Protein AF-A0AB37VQI9-F1 (afdb_monomer_lite)

Organism: Enterococcus faecium (NCBI:txid1352)

Structure (mmCIF, N/CA/C/O backbone):
data_AF-A0AB37VQI9-F1
#
_entry.id   AF-A0AB37VQI9-F1
#
loop_
_atom_site.group_PDB
_atom_site.id
_atom_site.type_symbol
_atom_site.label_atom_id
_atom_site.label_alt_id
_atom_site.label_comp_id
_atom_site.label_asym_id
_atom_site.label_entity_id
_atom_site.label_seq_id
_atom_site.pdbx_PDB_ins_code
_atom_site.Cartn_x
_atom_site.Cartn_y
_atom_site.Cartn_z
_atom_site.occupancy
_atom_site.B_iso_or_equiv
_atom_site.auth_seq_id
_atom_site.auth_comp_id
_atom_site.auth_asym_id
_atom_site.auth_atom_id
_atom_site.pdbx_PDB_model_num
ATOM 1 N N . MET A 1 1 ? 12.834 -24.629 -2.864 1.00 52.16 1 MET A N 1
ATOM 2 C CA . MET A 1 1 ? 13.525 -23.779 -1.873 1.00 52.16 1 MET A CA 1
ATOM 3 C C . MET A 1 1 ? 13.009 -24.107 -0.479 1.00 52.16 1 MET A C 1
ATOM 5 O O . MET A 1 1 ? 13.804 -24.538 0.336 1.00 52.16 1 MET A O 1
ATOM 9 N N . GLU A 1 2 ? 11.691 -24.067 -0.278 1.00 49.59 2 GLU A N 1
ATOM 10 C CA . GLU A 1 2 ? 10.965 -24.461 0.944 1.00 49.59 2 GLU A CA 1
ATOM 11 C C . GLU A 1 2 ? 11.451 -25.780 1.576 1.00 49.59 2 GLU A C 1
ATOM 13 O O . GLU A 1 2 ? 11.965 -25.765 2.685 1.00 49.59 2 GLU A O 1
ATOM 18 N N . LYS A 1 3 ? 11.467 -26.883 0.815 1.00 55.56 3 LYS A N 1
ATOM 19 C CA . LYS A 1 3 ? 11.947 -28.193 1.296 1.00 55.56 3 LYS A CA 1
ATOM 20 C C . LYS A 1 3 ? 13.406 -28.203 1.781 1.00 55.56 3 LYS A C 1
ATOM 22 O O . LYS A 1 3 ? 13.744 -28.916 2.713 1.00 55.56 3 LYS A O 1
ATOM 27 N N . ASN A 1 4 ? 14.271 -27.397 1.162 1.00 58.78 4 ASN A N 1
ATOM 28 C CA . ASN A 1 4 ? 15.685 -27.324 1.542 1.00 58.78 4 ASN A CA 1
ATOM 29 C C . ASN A 1 4 ? 15.888 -26.480 2.807 1.00 58.78 4 ASN A C 1
ATOM 31 O O . ASN A 1 4 ? 16.831 -26.726 3.552 1.00 58.78 4 ASN A O 1
ATOM 35 N N . VAL A 1 5 ? 15.026 -25.482 3.029 1.00 57.09 5 VAL A N 1
ATOM 36 C CA . VAL A 1 5 ? 15.001 -24.694 4.267 1.00 57.09 5 VAL A CA 1
ATOM 37 C C . VAL A 1 5 ? 14.466 -25.566 5.399 1.00 57.09 5 VAL A C 1
ATOM 39 O O . VAL A 1 5 ? 15.106 -25.653 6.436 1.00 57.09 5 VAL A O 1
ATOM 42 N N . GLU A 1 6 ? 13.378 -26.295 5.159 1.00 61.56 6 GLU A N 1
ATOM 43 C CA . GLU A 1 6 ? 12.764 -27.223 6.113 1.00 61.56 6 GLU A CA 1
ATOM 44 C C . GLU A 1 6 ? 13.742 -28.333 6.546 1.00 61.56 6 GLU A C 1
ATOM 46 O O . GLU A 1 6 ? 13.966 -28.540 7.739 1.00 61.56 6 GLU A O 1
ATOM 51 N N . ASP A 1 7 ? 14.420 -28.975 5.585 1.00 64.81 7 ASP A N 1
ATOM 52 C CA . ASP A 1 7 ? 15.441 -29.997 5.852 1.00 64.81 7 ASP A CA 1
ATOM 53 C C . ASP A 1 7 ? 16.655 -29.426 6.614 1.00 64.81 7 ASP A C 1
ATOM 55 O O . ASP A 1 7 ? 17.242 -30.113 7.453 1.00 64.81 7 ASP A O 1
ATOM 59 N N . ALA A 1 8 ? 17.028 -28.164 6.364 1.00 60.28 8 ALA A N 1
ATOM 60 C CA . ALA A 1 8 ? 18.112 -27.494 7.080 1.00 60.28 8 ALA A CA 1
ATOM 61 C C . ALA A 1 8 ? 17.710 -27.123 8.516 1.00 60.28 8 ALA A C 1
ATOM 63 O O . ALA A 1 8 ? 18.472 -27.386 9.444 1.00 60.28 8 ALA A O 1
ATOM 64 N N . THR A 1 9 ? 16.511 -26.578 8.735 1.00 55.88 9 THR A N 1
ATOM 65 C CA . THR A 1 9 ? 15.994 -26.253 10.076 1.00 55.88 9 THR A CA 1
ATOM 66 C C . THR A 1 9 ? 15.852 -27.514 10.929 1.00 55.88 9 THR A C 1
ATOM 68 O O . THR A 1 9 ? 16.189 -27.505 12.114 1.00 55.88 9 THR A O 1
ATOM 71 N N . LYS A 1 10 ? 15.463 -28.635 10.315 1.00 63.22 10 LYS A N 1
ATOM 72 C CA . LYS A 1 10 ? 15.374 -29.958 10.947 1.00 63.22 10 LYS A CA 1
ATOM 73 C C . LYS A 1 10 ? 16.725 -30.560 11.334 1.00 63.22 10 LYS A C 1
ATOM 75 O O . LYS A 1 10 ? 16.808 -31.329 12.286 1.00 63.22 10 LYS A O 1
ATOM 80 N N . LEU A 1 11 ? 17.794 -30.207 10.618 1.00 62.84 11 LEU A N 1
ATOM 81 C CA . LEU A 1 11 ? 19.157 -30.648 10.929 1.00 62.84 11 LEU A CA 1
ATOM 82 C C . LEU A 1 11 ? 19.697 -30.008 12.221 1.00 62.84 11 LEU A C 1
ATOM 84 O O . LEU A 1 11 ? 20.550 -30.597 12.885 1.00 62.84 11 LEU A O 1
ATOM 88 N N . TYR A 1 12 ? 19.214 -28.806 12.558 1.00 56.72 12 TYR A N 1
ATOM 89 C CA . TYR A 1 12 ? 19.708 -27.993 13.674 1.00 56.72 12 TYR A CA 1
ATOM 90 C C . TYR A 1 12 ? 18.741 -27.878 14.862 1.00 56.72 12 TYR A C 1
ATOM 92 O O . TYR A 1 12 ? 19.158 -27.393 15.912 1.00 56.72 12 TYR A O 1
ATOM 100 N N . SER A 1 13 ? 17.487 -28.324 14.736 1.00 51.34 13 SER A N 1
ATOM 101 C CA . SER A 1 13 ? 16.508 -28.317 15.830 1.00 51.34 13 SER A CA 1
ATOM 102 C C . SER A 1 13 ? 16.395 -29.700 16.477 1.00 51.34 13 SER A C 1
ATOM 104 O O . SER A 1 13 ? 16.185 -30.714 15.811 1.00 51.34 13 SER A O 1
ATOM 106 N N . GLU A 1 14 ? 16.521 -29.768 17.807 1.00 52.53 14 GLU A N 1
ATOM 107 C CA . GLU A 1 14 ? 16.012 -30.926 18.544 1.00 52.53 14 GLU A CA 1
ATOM 108 C C . GLU A 1 14 ? 14.509 -31.020 18.239 1.00 52.53 14 GLU A C 1
ATOM 110 O O . GLU A 1 14 ? 13.833 -29.994 18.212 1.00 52.53 14 GLU A O 1
ATOM 115 N N . ALA A 1 15 ? 13.989 -32.225 17.978 1.00 50.75 15 ALA A N 1
ATOM 116 C CA . ALA A 1 15 ? 12.682 -32.515 17.355 1.00 50.75 15 ALA A CA 1
ATOM 117 C C . ALA A 1 15 ? 11.411 -31.960 18.060 1.00 50.75 15 ALA A C 1
ATOM 119 O O . ALA A 1 15 ? 10.298 -32.413 17.796 1.00 50.75 15 ALA A O 1
ATOM 120 N N . LYS A 1 16 ? 11.555 -31.010 18.987 1.00 45.78 16 LYS A N 1
ATOM 121 C CA . LYS A 1 16 ? 10.498 -30.235 19.641 1.00 45.78 16 LYS A CA 1
ATOM 122 C C . LYS A 1 16 ? 10.522 -28.729 19.334 1.00 45.78 16 LYS A C 1
ATOM 124 O O . LYS A 1 16 ? 9.564 -28.065 19.709 1.00 45.78 16 LYS A O 1
ATOM 129 N N . GLU A 1 17 ? 11.539 -28.199 18.650 1.00 43.75 17 GLU A N 1
ATOM 130 C CA . GLU A 1 17 ? 11.673 -26.757 18.344 1.00 43.75 17 GLU A CA 1
ATOM 131 C C . GLU A 1 17 ? 11.495 -26.412 16.848 1.00 43.75 17 GLU A C 1
ATOM 133 O O . GLU A 1 17 ? 11.885 -25.340 16.395 1.00 43.75 17 GLU A O 1
ATOM 138 N N . GLU A 1 18 ? 10.866 -27.291 16.060 1.00 40.59 18 GLU A N 1
ATOM 139 C CA . GLU A 1 18 ? 10.641 -27.092 14.611 1.00 40.59 18 GLU A CA 1
ATOM 140 C C . GLU A 1 18 ? 9.707 -25.901 14.274 1.00 40.59 18 GLU A C 1
ATOM 142 O O . GLU A 1 18 ? 9.671 -25.458 13.130 1.00 40.59 18 GLU A O 1
ATOM 147 N N . SER A 1 19 ? 8.952 -25.345 15.232 1.00 43.22 19 SER A N 1
ATOM 148 C CA . SER A 1 19 ? 7.833 -24.432 14.928 1.00 43.22 19 SER A CA 1
ATOM 149 C C . SER A 1 19 ? 8.124 -22.931 15.053 1.00 43.22 19 SER A C 1
ATOM 151 O O . SER A 1 19 ? 7.222 -22.133 14.819 1.00 43.22 19 SER A O 1
ATOM 153 N N . GLY A 1 20 ? 9.321 -22.526 15.491 1.00 40.66 20 GLY A N 1
ATOM 154 C CA . GLY A 1 20 ? 9.609 -21.122 15.834 1.00 40.66 20 GLY A CA 1
ATOM 155 C C . GLY A 1 20 ? 10.342 -20.309 14.764 1.00 40.66 20 GLY A C 1
ATOM 156 O O . GLY A 1 20 ? 10.364 -19.085 14.849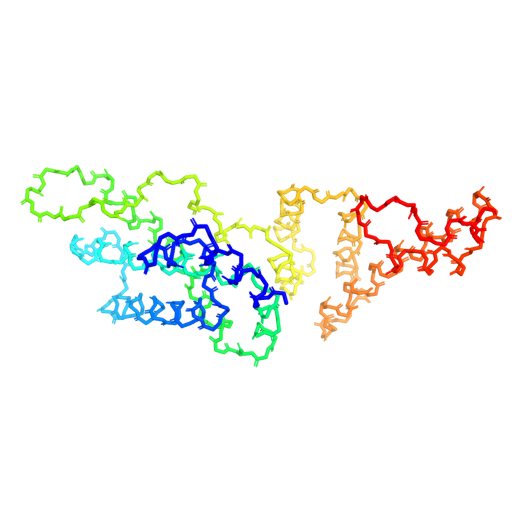 1.00 40.66 20 GLY A O 1
ATOM 157 N N . LEU A 1 21 ? 10.965 -20.972 13.784 1.00 48.06 21 LEU A N 1
ATOM 158 C CA . LEU A 1 21 ? 11.897 -20.329 12.847 1.00 48.06 21 LEU A CA 1
ATOM 159 C C . LEU A 1 21 ? 11.367 -20.194 11.412 1.00 48.06 21 LEU A C 1
ATOM 161 O O . LEU A 1 21 ? 11.984 -19.512 10.596 1.00 48.06 21 LEU A O 1
ATOM 165 N N . ILE A 1 22 ? 10.264 -20.871 11.089 1.00 56.41 22 ILE A N 1
ATOM 166 C CA . ILE A 1 22 ? 9.669 -20.856 9.751 1.00 56.41 22 ILE A CA 1
ATOM 167 C C . ILE A 1 22 ? 8.558 -19.805 9.746 1.00 56.41 22 ILE A C 1
ATOM 169 O O . ILE A 1 22 ? 7.627 -19.875 10.548 1.00 56.41 22 ILE A O 1
ATOM 173 N N . TYR A 1 23 ? 8.672 -18.816 8.857 1.00 59.59 23 TYR A N 1
ATOM 174 C CA . TYR A 1 23 ? 7.607 -17.841 8.633 1.00 59.59 23 TYR A CA 1
ATOM 175 C C . TYR A 1 23 ? 6.320 -18.559 8.182 1.00 59.59 23 TYR A C 1
ATOM 177 O O . TYR A 1 23 ? 6.404 -19.482 7.370 1.00 59.59 23 TYR A O 1
ATOM 185 N N . PRO A 1 24 ? 5.137 -18.161 8.689 1.00 75.75 24 PRO A N 1
ATOM 186 C CA . PRO A 1 24 ? 3.870 -18.771 8.289 1.00 75.75 24 PRO A CA 1
ATOM 187 C C . PRO A 1 24 ? 3.643 -18.586 6.790 1.00 75.75 24 PRO A C 1
ATOM 189 O O . PRO A 1 24 ? 3.923 -17.525 6.255 1.00 75.75 24 PRO A O 1
ATOM 192 N N . SER A 1 25 ? 3.078 -19.571 6.101 1.00 83.94 25 SER A N 1
ATOM 193 C CA . SER A 1 25 ? 2.770 -19.432 4.673 1.00 83.94 25 SER A CA 1
ATOM 194 C C . SER A 1 25 ? 1.795 -18.274 4.397 1.00 83.94 25 SER A C 1
ATOM 196 O O . SER A 1 25 ? 1.045 -17.836 5.278 1.00 83.94 25 SER A O 1
ATOM 198 N N . TYR A 1 26 ? 1.728 -17.810 3.143 1.00 81.75 26 TYR A N 1
ATOM 199 C CA . TYR A 1 26 ? 0.761 -16.783 2.738 1.00 81.75 26 TYR A CA 1
ATOM 200 C C . TYR A 1 26 ? -0.683 -17.168 3.100 1.00 81.75 26 TYR A C 1
ATOM 202 O O . TYR A 1 26 ? -1.441 -16.356 3.628 1.00 81.75 26 TYR A O 1
ATOM 210 N N . GLN A 1 27 ? -1.068 -18.433 2.894 1.00 88.81 27 GLN A N 1
ATOM 211 C CA . GLN A 1 27 ? -2.418 -18.908 3.218 1.00 88.81 27 GLN A CA 1
ATOM 212 C C . GLN A 1 27 ? -2.698 -18.899 4.727 1.00 88.81 27 GLN A C 1
ATOM 214 O O . GLN A 1 27 ? -3.815 -18.583 5.146 1.00 88.81 27 GLN A O 1
ATOM 219 N N . GLU A 1 28 ? -1.699 -19.204 5.554 1.00 87.50 28 GLU A N 1
ATOM 220 C CA . GLU A 1 28 ? -1.809 -19.129 7.013 1.00 87.50 28 GLU A CA 1
ATOM 221 C C . GLU A 1 28 ? -1.900 -17.680 7.493 1.00 87.50 28 GLU A C 1
ATOM 223 O O . GLU A 1 28 ? -2.789 -17.356 8.285 1.00 87.50 28 GLU A O 1
ATOM 228 N N . SER A 1 29 ? -1.069 -16.793 6.942 1.00 83.38 29 SER A N 1
ATOM 229 C CA . SER A 1 29 ? -1.110 -15.348 7.197 1.00 83.38 29 SER A CA 1
ATOM 230 C C . SER A 1 29 ? -2.463 -14.750 6.793 1.00 83.38 29 SER A C 1
ATOM 232 O O . SER A 1 29 ? -3.109 -14.055 7.579 1.00 83.38 29 SER A O 1
ATOM 234 N N . LYS A 1 30 ? -2.988 -15.123 5.619 1.00 89.94 30 LYS A N 1
ATOM 235 C CA . LYS A 1 30 ? -4.306 -14.694 5.124 1.00 89.94 30 LYS A CA 1
ATOM 236 C C . LYS A 1 30 ? -5.448 -15.213 5.989 1.00 89.94 30 LYS A C 1
ATOM 238 O O . LYS A 1 30 ? -6.432 -14.508 6.224 1.00 89.94 30 LYS A O 1
ATOM 243 N N . LYS A 1 31 ? -5.347 -16.450 6.481 1.00 93.25 31 LYS A N 1
ATOM 244 C CA . LYS A 1 31 ? -6.318 -17.018 7.424 1.00 93.25 31 LYS A CA 1
ATOM 245 C C . LYS A 1 31 ? -6.306 -16.252 8.746 1.00 93.25 31 LYS A C 1
ATOM 247 O O . LYS A 1 31 ? -7.382 -15.923 9.242 1.00 93.25 31 LYS A O 1
ATOM 252 N N . ARG A 1 32 ? -5.122 -15.942 9.282 1.00 92.38 32 ARG A N 1
ATOM 253 C CA . ARG A 1 32 ? -4.965 -15.142 10.504 1.00 92.38 32 ARG A CA 1
ATOM 254 C C . ARG A 1 32 ? -5.574 -13.751 10.336 1.00 92.38 32 ARG A C 1
ATOM 256 O O . ARG A 1 32 ? -6.378 -13.353 11.173 1.00 92.38 32 ARG A O 1
ATOM 263 N N . PHE A 1 33 ? -5.291 -13.076 9.222 1.00 92.25 33 PHE A N 1
ATOM 264 C CA . PHE A 1 33 ? -5.892 -11.781 8.890 1.00 92.25 33 PHE A CA 1
ATOM 265 C C . PHE A 1 33 ? -7.425 -11.846 8.875 1.00 92.25 33 PHE A C 1
ATOM 267 O O . PHE A 1 33 ? -8.086 -11.075 9.563 1.00 92.25 33 PHE A O 1
ATOM 274 N N . LYS A 1 34 ? -8.015 -12.831 8.183 1.00 93.44 34 LYS A N 1
ATOM 275 C CA . LYS A 1 34 ? -9.480 -13.009 8.151 1.00 93.44 34 LYS A CA 1
ATOM 276 C C . LYS A 1 34 ? -10.088 -13.254 9.533 1.00 93.44 34 LYS A C 1
ATOM 278 O O . LYS A 1 34 ? -11.189 -12.779 9.803 1.00 93.44 34 LYS A O 1
ATOM 283 N N . GLN A 1 35 ? -9.403 -14.008 10.391 1.00 94.06 35 GLN A N 1
ATOM 284 C CA . GLN A 1 35 ? -9.852 -14.257 11.762 1.00 94.06 35 GLN A CA 1
ATOM 285 C C . GLN A 1 35 ? -9.798 -12.987 12.612 1.00 94.06 35 GLN A C 1
ATOM 287 O O . GLN A 1 35 ? -10.760 -12.694 13.317 1.00 94.06 35 GLN A O 1
ATOM 292 N N . ALA A 1 36 ? -8.707 -12.224 12.525 1.00 93.06 36 ALA A N 1
ATOM 293 C CA . ALA A 1 36 ? -8.572 -10.950 13.222 1.00 93.06 36 ALA A CA 1
ATOM 294 C C . ALA A 1 36 ? -9.618 -9.930 12.740 1.00 93.06 36 ALA A C 1
ATOM 296 O O . ALA A 1 36 ? -10.249 -9.266 13.557 1.00 93.06 36 ALA A O 1
ATOM 297 N N . TYR A 1 37 ? -9.893 -9.897 11.432 1.00 92.62 37 TYR A N 1
ATOM 298 C CA . TYR A 1 37 ? -10.919 -9.038 10.842 1.00 92.62 37 TYR A CA 1
ATOM 299 C C . TYR A 1 37 ? -12.313 -9.379 11.379 1.00 92.62 37 TYR A C 1
ATOM 301 O O . TYR A 1 37 ? -13.080 -8.490 11.737 1.00 92.62 37 TYR A O 1
ATOM 309 N N . GLY A 1 38 ? -12.636 -10.675 11.469 1.00 92.06 38 GLY A N 1
ATOM 310 C CA . GLY A 1 38 ? -13.895 -11.138 12.052 1.00 92.06 38 GLY A CA 1
ATOM 311 C C . GLY A 1 38 ? -14.072 -10.663 13.494 1.00 92.06 38 GLY A C 1
ATOM 312 O O . GLY A 1 38 ? -15.121 -10.120 13.821 1.00 92.06 38 GLY A O 1
ATOM 313 N N . LYS A 1 39 ? -13.022 -10.782 14.317 1.00 91.25 39 LYS A N 1
ATOM 314 C CA . LYS A 1 39 ? -13.035 -10.317 15.712 1.00 91.25 39 LYS A CA 1
ATOM 315 C C . LYS A 1 39 ? -13.234 -8.808 15.824 1.00 91.25 39 LYS A C 1
ATOM 317 O O . LYS A 1 39 ? -14.079 -8.377 16.597 1.00 91.25 39 LYS A O 1
ATOM 322 N N . LEU A 1 40 ? -12.498 -8.012 15.043 1.00 90.31 40 LEU A N 1
ATOM 323 C CA . LEU A 1 40 ? -12.670 -6.556 15.049 1.00 90.31 40 LEU A CA 1
ATOM 324 C C . LEU A 1 40 ? -14.104 -6.183 14.669 1.00 90.31 40 LEU A C 1
ATOM 326 O O . LEU A 1 40 ? -14.744 -5.397 15.358 1.00 90.31 40 LEU A O 1
ATOM 330 N N . LYS A 1 41 ? -14.644 -6.819 13.625 1.00 88.31 41 LYS A N 1
ATOM 331 C CA . LYS A 1 41 ? -16.017 -6.585 13.186 1.00 88.31 41 LYS A CA 1
ATOM 332 C C . LYS A 1 41 ? -17.043 -6.960 14.253 1.00 88.31 41 LYS A C 1
ATOM 334 O O . LYS A 1 41 ? -18.013 -6.228 14.409 1.00 88.31 41 LYS A O 1
ATOM 339 N N . GLU A 1 42 ? -16.863 -8.067 14.967 1.00 87.88 42 GLU A N 1
ATOM 340 C CA . GLU A 1 42 ? -17.751 -8.463 16.069 1.00 87.88 42 GLU A CA 1
ATOM 341 C C . GLU A 1 42 ? -17.801 -7.392 17.163 1.00 87.88 42 GLU A C 1
ATOM 343 O O . GLU A 1 42 ? -18.895 -7.014 17.580 1.00 87.88 42 GLU A O 1
ATOM 348 N N . VAL A 1 43 ? -16.644 -6.844 17.546 1.00 84.19 43 VAL A N 1
ATOM 349 C CA . VAL A 1 43 ? -16.552 -5.781 18.557 1.00 84.19 43 VAL A CA 1
ATOM 350 C C . VAL A 1 43 ? -17.153 -4.470 18.029 1.00 84.19 43 VAL A C 1
ATOM 352 O O . VAL A 1 43 ? -17.992 -3.863 18.688 1.00 84.19 43 VAL A O 1
ATOM 355 N N . SER A 1 44 ? -16.817 -4.064 16.799 1.00 73.50 44 SER A N 1
ATOM 356 C CA . SER A 1 44 ? -17.311 -2.826 16.168 1.00 73.50 44 SER A CA 1
ATOM 357 C C . SER A 1 44 ? -18.780 -2.847 15.740 1.00 73.50 44 SER A C 1
ATOM 359 O O . SER A 1 44 ? -19.325 -1.802 15.401 1.00 73.50 44 SER A O 1
ATOM 361 N N . SER A 1 45 ? -19.435 -4.010 15.715 1.00 68.88 45 SER A N 1
ATOM 362 C CA . SER A 1 45 ? -20.849 -4.120 15.322 1.00 68.88 45 SER A CA 1
ATOM 363 C C . SER A 1 45 ? -21.823 -3.841 16.472 1.00 68.88 45 SER A C 1
ATOM 365 O O . SER A 1 45 ? -23.030 -3.820 16.233 1.00 68.88 45 SER A O 1
ATOM 367 N N . MET A 1 46 ? -21.332 -3.674 17.706 1.00 55.75 46 MET A N 1
ATOM 368 C CA . MET A 1 46 ? -22.185 -3.525 18.891 1.00 55.75 46 MET A CA 1
ATOM 369 C C . MET A 1 46 ? -22.725 -2.100 19.093 1.00 55.75 46 MET A C 1
ATOM 371 O O . MET A 1 46 ? -23.808 -1.979 19.646 1.00 55.75 46 MET A O 1
ATOM 375 N N . GLU A 1 47 ? -22.038 -1.063 18.598 1.00 56.34 47 GLU A N 1
ATOM 376 C CA . GLU A 1 47 ? -22.456 0.350 18.478 1.00 56.34 47 GLU A CA 1
ATOM 377 C C . GLU A 1 47 ? -21.287 1.136 17.838 1.00 56.34 47 GLU A C 1
ATOM 379 O O . GLU A 1 47 ? -20.212 0.568 17.630 1.00 56.34 47 GLU A O 1
ATOM 384 N N . SER A 1 48 ? -21.461 2.416 17.481 1.00 73.50 48 SER A N 1
ATOM 385 C CA . SER A 1 48 ? -20.329 3.252 17.049 1.00 73.50 48 SER A CA 1
ATOM 386 C C . SER A 1 48 ? -19.357 3.428 18.217 1.00 73.50 48 SER A C 1
ATOM 388 O O . SER A 1 48 ? -19.624 4.227 19.109 1.00 73.50 48 SER A O 1
ATOM 390 N N . ILE A 1 49 ? -18.272 2.652 18.223 1.00 86.06 49 ILE A N 1
ATOM 391 C CA . ILE A 1 49 ? -17.259 2.692 19.283 1.00 86.06 49 ILE A CA 1
ATOM 392 C C . ILE A 1 49 ? -16.612 4.077 19.317 1.00 86.06 49 ILE A C 1
ATOM 394 O O . ILE A 1 49 ? -16.190 4.594 18.284 1.00 86.06 49 ILE A O 1
ATOM 398 N N . ASP A 1 50 ? -16.505 4.632 20.517 1.00 88.62 50 ASP A N 1
ATOM 399 C CA . ASP A 1 50 ? -15.888 5.922 20.809 1.00 88.62 50 ASP A CA 1
ATOM 400 C C . ASP A 1 50 ? -15.220 5.917 22.200 1.00 88.62 50 ASP A C 1
ATOM 402 O O . ASP A 1 50 ? -15.208 4.912 22.919 1.00 88.62 50 ASP A O 1
ATOM 406 N N . GLU A 1 51 ? -14.650 7.053 22.593 1.00 85.69 51 GLU A N 1
ATOM 407 C CA . GLU A 1 51 ? -14.014 7.275 23.894 1.00 85.69 51 GLU A CA 1
ATOM 408 C C . GLU A 1 51 ? -14.968 7.162 25.099 1.00 85.69 51 GLU A C 1
ATOM 410 O O . GLU A 1 51 ? -14.506 7.066 26.234 1.00 85.69 51 GLU A O 1
ATOM 415 N N . HIS A 1 52 ? -16.285 7.162 24.883 1.00 87.38 52 HIS A N 1
ATOM 416 C CA . HIS A 1 52 ? -17.307 7.089 25.932 1.00 87.38 52 HIS A CA 1
ATOM 417 C C . HIS A 1 52 ? -17.893 5.684 26.108 1.00 87.38 52 HIS A C 1
ATOM 419 O O . HIS A 1 52 ? -18.636 5.426 27.061 1.00 87.38 52 HIS A O 1
ATOM 425 N N . THR A 1 53 ? -17.548 4.771 25.206 1.00 88.12 53 THR A N 1
ATOM 426 C CA . THR A 1 53 ? -17.931 3.362 25.248 1.00 88.12 53 THR A CA 1
ATOM 427 C C . THR A 1 53 ? -17.394 2.695 26.533 1.00 88.12 53 THR A C 1
ATOM 429 O O . THR A 1 53 ? -16.325 3.083 27.021 1.00 88.12 53 THR A O 1
ATOM 432 N N . PRO A 1 54 ? -18.091 1.693 27.120 1.00 89.38 54 PRO A N 1
ATOM 433 C CA . PRO A 1 54 ? -17.614 0.996 28.315 1.00 89.38 54 PRO A CA 1
ATOM 434 C C . PRO A 1 54 ? -16.153 0.553 28.206 1.00 89.38 54 PRO A C 1
ATOM 436 O O . PRO A 1 54 ? -15.697 0.126 27.143 1.00 89.38 54 PRO A O 1
ATOM 439 N N . LEU A 1 55 ? -15.421 0.684 29.312 1.00 86.00 55 LEU A N 1
ATOM 440 C CA . LEU A 1 55 ? -13.973 0.494 29.362 1.00 86.00 55 LEU A CA 1
ATOM 441 C C . LEU A 1 55 ? -13.558 -0.894 28.853 1.00 86.00 55 LEU A C 1
ATOM 443 O O . LEU A 1 55 ? -12.646 -1.006 28.038 1.00 86.00 55 LEU A O 1
ATOM 447 N N . GLU A 1 56 ? -14.307 -1.932 29.219 1.00 86.25 56 GLU A N 1
ATOM 448 C CA . GLU A 1 56 ? -14.074 -3.307 28.781 1.00 86.25 56 GLU A CA 1
ATOM 449 C C . GLU A 1 56 ? -14.178 -3.454 27.254 1.00 86.25 56 GLU A C 1
ATOM 451 O O . GLU A 1 56 ? -13.345 -4.113 26.632 1.00 86.25 56 GLU A O 1
ATOM 456 N N . ILE A 1 57 ? -15.147 -2.777 26.629 1.00 88.31 57 ILE A N 1
ATOM 457 C CA . ILE A 1 57 ? -15.345 -2.797 25.173 1.00 88.31 57 ILE A CA 1
ATOM 458 C C . ILE A 1 57 ? -14.240 -2.001 24.469 1.00 88.31 57 ILE A C 1
ATOM 460 O O . ILE A 1 57 ? -13.727 -2.446 23.442 1.00 88.31 57 ILE A O 1
ATOM 464 N N . ARG A 1 58 ? -13.819 -0.855 25.026 1.00 89.62 58 ARG A N 1
ATOM 465 C CA . ARG A 1 58 ? -12.683 -0.079 24.495 1.00 89.62 58 ARG A CA 1
ATOM 466 C C . ARG A 1 58 ? -11.385 -0.893 24.525 1.00 89.62 58 ARG A C 1
ATOM 468 O O . ARG A 1 58 ? -10.649 -0.897 23.539 1.00 89.62 58 ARG A O 1
ATOM 475 N N . ILE A 1 59 ? -11.133 -1.635 25.606 1.00 87.75 59 ILE A N 1
ATOM 476 C CA . ILE A 1 59 ? -9.985 -2.550 25.734 1.00 87.75 59 ILE A CA 1
ATOM 477 C C . ILE A 1 59 ? -10.051 -3.659 24.679 1.00 87.75 59 ILE A C 1
ATOM 479 O O . ILE A 1 59 ? -9.065 -3.903 23.980 1.00 87.75 59 ILE A O 1
ATOM 483 N N . GLU A 1 60 ? -11.197 -4.332 24.541 1.00 90.00 60 GLU A N 1
ATOM 484 C CA . GLU A 1 60 ? -11.377 -5.394 23.544 1.00 90.00 60 GLU A CA 1
ATOM 485 C C . GLU A 1 60 ? -11.199 -4.878 22.114 1.00 90.00 60 GLU A C 1
ATOM 487 O O . GLU A 1 60 ? -10.532 -5.529 21.305 1.00 90.00 60 GLU A O 1
ATOM 492 N N . TYR A 1 61 ? -11.719 -3.688 21.818 1.00 91.62 61 TYR A N 1
ATOM 493 C CA . TYR A 1 61 ? -11.567 -3.036 20.523 1.00 91.62 61 TYR A CA 1
ATOM 494 C C . TYR A 1 61 ? -10.104 -2.735 20.201 1.00 91.62 61 TYR A C 1
ATOM 496 O O . TYR A 1 61 ? -9.618 -3.129 19.140 1.00 91.62 61 TYR A O 1
ATOM 504 N N . VAL A 1 62 ? -9.374 -2.107 21.128 1.00 90.75 62 VAL A N 1
ATOM 505 C CA . VAL A 1 62 ? -7.951 -1.784 20.946 1.00 90.75 62 VAL A CA 1
ATOM 506 C C . VAL A 1 62 ? -7.133 -3.057 20.720 1.00 90.75 62 VAL A C 1
ATOM 508 O O . VAL A 1 62 ? -6.324 -3.101 19.793 1.00 90.75 62 VAL A O 1
ATOM 511 N N . LYS A 1 63 ? -7.385 -4.130 21.483 1.00 90.56 63 LYS A N 1
ATOM 512 C CA . LYS A 1 63 ? -6.724 -5.432 21.277 1.00 90.56 63 LYS A CA 1
ATOM 513 C C . LYS A 1 63 ? -7.057 -6.043 19.914 1.00 90.56 63 LYS A C 1
ATOM 515 O O . LYS A 1 63 ? -6.164 -6.544 19.230 1.00 90.56 63 LYS A O 1
ATOM 520 N N . ALA A 1 64 ? -8.328 -6.016 19.513 1.00 91.88 64 ALA A N 1
ATOM 521 C CA . ALA A 1 64 ? -8.771 -6.568 18.237 1.00 91.88 64 ALA A CA 1
ATOM 522 C C . ALA A 1 64 ? -8.168 -5.809 17.047 1.00 91.88 64 ALA A C 1
ATOM 524 O O . ALA A 1 64 ? -7.709 -6.440 16.092 1.00 91.88 64 ALA A O 1
ATOM 525 N N . PHE A 1 65 ? -8.107 -4.477 17.129 1.00 90.69 65 PHE A N 1
ATOM 526 C CA . PHE A 1 65 ? -7.500 -3.634 16.103 1.00 90.69 65 PHE A CA 1
ATOM 527 C C . PHE A 1 65 ? -5.991 -3.883 16.003 1.00 90.69 65 PHE A C 1
ATOM 529 O O . PHE A 1 65 ? -5.474 -4.087 14.907 1.00 90.69 65 PHE A O 1
ATOM 536 N N . GLN A 1 66 ? -5.282 -3.958 17.137 1.00 88.81 66 GLN A N 1
ATOM 537 C CA .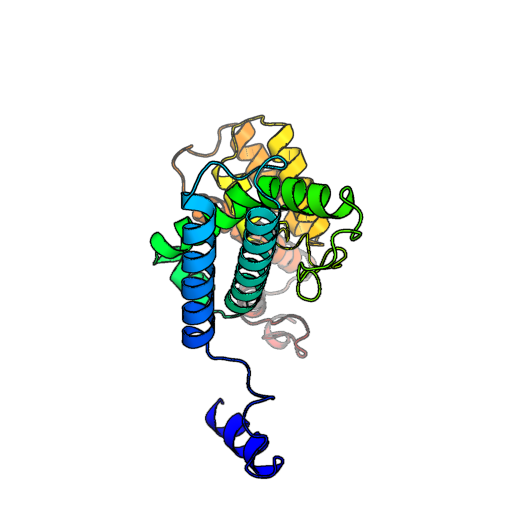 GLN A 1 66 ? -3.843 -4.252 17.155 1.00 88.81 66 GLN A CA 1
ATOM 538 C C . GLN A 1 66 ? -3.513 -5.624 16.557 1.00 88.81 66 GLN A C 1
ATOM 540 O O . GLN A 1 66 ? -2.567 -5.741 15.778 1.00 88.81 66 GLN A O 1
ATOM 545 N N . GLU A 1 67 ? -4.292 -6.662 16.870 1.00 91.06 67 GLU A N 1
ATOM 546 C CA . GLU A 1 67 ? -4.088 -7.987 16.274 1.00 91.06 67 GLU A CA 1
ATOM 547 C C . GLU A 1 67 ? -4.385 -7.991 14.770 1.00 91.06 67 GLU A C 1
ATOM 549 O O . GLU A 1 67 ? -3.651 -8.625 14.008 1.00 91.06 67 GLU A O 1
ATOM 554 N N . LEU A 1 68 ? -5.417 -7.266 14.318 1.00 90.06 68 LEU A N 1
ATOM 555 C CA . LEU A 1 68 ? -5.696 -7.121 12.890 1.00 90.06 68 LEU A CA 1
ATOM 556 C C . LEU A 1 68 ? -4.556 -6.401 12.167 1.00 90.06 68 LEU A C 1
ATOM 558 O O . LEU A 1 68 ? -4.109 -6.893 11.132 1.00 90.06 68 LEU A O 1
ATOM 562 N N . ASN A 1 69 ? -4.046 -5.302 12.727 1.00 84.88 69 ASN A N 1
ATOM 563 C CA . ASN A 1 69 ? -2.932 -4.562 12.141 1.00 84.88 69 ASN A CA 1
ATOM 564 C C . ASN A 1 69 ? -1.662 -5.428 12.046 1.00 84.88 69 ASN A C 1
ATOM 566 O O . ASN A 1 69 ? -1.035 -5.496 10.996 1.00 84.88 69 ASN A O 1
ATOM 570 N N . ARG A 1 70 ? -1.328 -6.207 13.083 1.00 83.88 70 ARG A N 1
ATOM 571 C CA . ARG A 1 70 ? -0.198 -7.160 13.027 1.00 83.88 70 ARG A CA 1
ATOM 572 C C . ARG A 1 70 ? -0.396 -8.258 11.985 1.00 83.88 70 ARG A C 1
ATOM 574 O O . ARG A 1 70 ? 0.548 -8.650 11.301 1.00 83.88 70 ARG A O 1
ATOM 581 N N . ALA A 1 71 ? -1.614 -8.787 11.877 1.00 87.00 71 ALA A N 1
ATOM 582 C CA . ALA A 1 71 ? -1.932 -9.796 10.875 1.00 87.00 71 ALA A CA 1
ATOM 583 C C . ALA A 1 71 ? -1.861 -9.223 9.450 1.00 87.00 71 ALA A C 1
ATOM 585 O O . ALA A 1 71 ? -1.439 -9.934 8.541 1.00 87.00 71 ALA A O 1
ATOM 586 N N . TYR A 1 72 ? -2.234 -7.952 9.269 1.00 83.94 72 TYR A N 1
ATOM 587 C CA . TYR A 1 72 ? -2.076 -7.208 8.022 1.00 83.94 72 TYR A CA 1
ATOM 588 C C . TYR A 1 72 ? -0.600 -6.991 7.676 1.00 83.94 72 TYR A C 1
ATOM 590 O O . TYR A 1 72 ? -0.175 -7.389 6.596 1.00 83.94 72 TYR A O 1
ATOM 598 N N . GLU A 1 73 ? 0.201 -6.475 8.614 1.00 77.19 73 GLU A N 1
ATOM 599 C CA . GLU A 1 73 ? 1.647 -6.277 8.437 1.00 77.19 73 GLU A CA 1
ATOM 600 C C . GLU A 1 73 ? 2.358 -7.571 8.033 1.00 77.19 73 GLU A C 1
ATOM 602 O O . GLU A 1 73 ? 3.250 -7.557 7.193 1.00 77.19 73 GLU A O 1
ATOM 607 N N . SER A 1 74 ? 1.941 -8.708 8.592 1.00 77.62 74 SER A N 1
ATOM 608 C CA . SER A 1 74 ? 2.469 -10.012 8.193 1.00 77.62 74 SER A CA 1
ATOM 609 C C . SER A 1 74 ? 1.971 -10.473 6.823 1.00 77.62 74 SER A C 1
ATOM 611 O O . SER A 1 74 ? 2.628 -11.304 6.213 1.00 77.62 74 SER A O 1
ATOM 613 N N . LEU A 1 75 ? 0.799 -10.033 6.364 1.00 79.50 75 LEU A N 1
ATOM 614 C CA . LEU A 1 75 ? 0.199 -10.474 5.104 1.00 79.50 75 LEU A CA 1
ATOM 615 C C . LEU A 1 75 ? 0.814 -9.762 3.894 1.00 79.50 75 LEU A C 1
ATOM 617 O O . LEU A 1 75 ? 1.003 -10.393 2.856 1.00 79.50 75 LEU A O 1
ATOM 621 N N . VAL A 1 76 ? 1.130 -8.472 4.033 1.00 75.69 76 VAL A N 1
ATOM 622 C CA . VAL A 1 76 ? 1.640 -7.627 2.937 1.00 75.69 76 VAL A CA 1
ATOM 623 C C . VAL A 1 76 ? 3.079 -7.938 2.525 1.00 75.69 76 VAL A C 1
ATOM 625 O O . VAL A 1 76 ? 3.533 -7.470 1.487 1.00 75.69 76 VAL A O 1
ATOM 628 N N . THR A 1 77 ? 3.810 -8.739 3.304 1.00 74.25 77 THR A N 1
ATOM 629 C CA . THR A 1 77 ? 5.198 -9.119 2.991 1.00 74.25 77 THR A CA 1
ATOM 630 C C . THR A 1 77 ? 5.318 -10.168 1.883 1.00 74.25 77 THR A C 1
ATOM 632 O O . THR A 1 77 ? 6.430 -10.447 1.438 1.00 74.25 77 THR A O 1
ATOM 635 N N . TYR A 1 78 ? 4.206 -10.773 1.455 1.00 72.06 78 TYR A N 1
ATOM 636 C CA . TYR A 1 78 ? 4.183 -11.837 0.451 1.00 72.06 78 TYR A CA 1
ATOM 637 C C . TYR A 1 78 ? 3.829 -11.295 -0.932 1.00 72.06 78 TYR A C 1
ATOM 639 O O . TYR A 1 78 ? 2.840 -10.584 -1.076 1.00 72.06 78 TYR A O 1
ATOM 647 N N . ASP A 1 79 ? 4.544 -11.726 -1.972 1.00 68.44 79 ASP A N 1
ATOM 648 C CA . ASP A 1 79 ? 4.254 -11.328 -3.359 1.00 68.44 79 ASP A CA 1
ATOM 649 C C . ASP A 1 79 ? 2.817 -11.681 -3.793 1.00 68.44 79 ASP A C 1
ATOM 651 O O . ASP A 1 79 ? 2.173 -10.909 -4.508 1.00 68.44 79 ASP A O 1
ATOM 655 N N . ASP A 1 80 ? 2.283 -12.807 -3.299 1.00 79.31 80 ASP A N 1
ATOM 656 C CA . ASP A 1 80 ? 0.909 -13.271 -3.546 1.00 79.31 80 ASP A CA 1
ATOM 657 C C . ASP A 1 80 ? -0.161 -12.249 -3.114 1.00 79.31 80 ASP A C 1
ATOM 659 O O . ASP A 1 80 ? -1.274 -12.241 -3.648 1.00 79.31 80 ASP A O 1
ATOM 663 N N . TYR A 1 81 ? 0.161 -11.370 -2.158 1.00 74.88 81 TYR A N 1
ATOM 664 C CA . TYR A 1 81 ? -0.729 -10.301 -1.715 1.00 74.88 81 TYR A CA 1
ATOM 665 C C . TYR A 1 81 ? -1.087 -9.347 -2.856 1.00 74.88 81 TYR A C 1
ATOM 667 O O . TYR A 1 81 ? -2.263 -9.031 -3.027 1.00 74.88 81 TYR A O 1
ATOM 675 N N . ASN A 1 82 ? -0.107 -8.946 -3.670 1.00 69.00 82 ASN A N 1
ATOM 676 C CA . ASN A 1 82 ? -0.319 -8.007 -4.776 1.00 69.00 82 ASN A CA 1
ATOM 677 C C . ASN A 1 82 ? -1.319 -8.570 -5.795 1.00 69.00 82 ASN A C 1
ATOM 679 O O . ASN A 1 82 ? -2.222 -7.876 -6.263 1.00 69.00 82 ASN A O 1
ATOM 683 N N . ASP A 1 83 ? -1.195 -9.863 -6.085 1.00 72.12 83 ASP A N 1
ATOM 684 C CA . ASP A 1 83 ? -2.095 -10.594 -6.968 1.00 72.12 83 ASP A CA 1
ATOM 685 C C . ASP A 1 83 ? -3.523 -10.664 -6.408 1.00 72.12 83 ASP A C 1
ATOM 687 O O . ASP A 1 83 ? -4.502 -10.498 -7.143 1.00 72.12 83 ASP A O 1
ATOM 691 N N . ASP A 1 84 ? -3.656 -10.909 -5.106 1.00 74.56 84 ASP A N 1
ATOM 692 C CA . ASP A 1 84 ? -4.951 -11.001 -4.438 1.00 74.56 84 ASP A CA 1
ATOM 693 C C . ASP A 1 84 ? -5.628 -9.639 -4.254 1.00 74.56 84 ASP A C 1
ATOM 695 O O . ASP A 1 84 ? -6.854 -9.574 -4.336 1.00 74.56 84 ASP A O 1
ATOM 699 N N . MET A 1 85 ? -4.875 -8.551 -4.094 1.00 73.44 85 MET A N 1
ATOM 700 C CA . MET A 1 85 ? -5.414 -7.184 -4.080 1.00 73.44 85 MET A CA 1
ATOM 701 C C . MET A 1 85 ? -6.112 -6.824 -5.394 1.00 73.44 85 MET A C 1
ATOM 703 O O . MET A 1 85 ? -7.180 -6.210 -5.395 1.00 73.44 85 MET A O 1
ATOM 707 N N . VAL A 1 86 ? -5.575 -7.286 -6.526 1.00 69.69 86 VAL A N 1
ATOM 708 C CA . VAL A 1 86 ? -6.208 -7.098 -7.840 1.00 69.69 86 VAL A CA 1
ATOM 709 C C . VAL A 1 86 ? -7.435 -8.000 -8.005 1.00 69.69 86 VAL A C 1
ATOM 711 O O . VAL A 1 86 ? -8.456 -7.589 -8.557 1.00 69.69 86 VAL A O 1
ATOM 714 N N . LYS A 1 87 ? -7.352 -9.254 -7.546 1.00 76.31 87 LYS A N 1
ATOM 715 C CA . LYS A 1 87 ? -8.357 -10.292 -7.837 1.00 76.31 87 LYS A CA 1
ATOM 716 C C . LYS A 1 87 ? -9.511 -10.350 -6.833 1.00 76.31 87 LYS A C 1
ATOM 718 O O . LYS A 1 87 ? -10.566 -10.889 -7.167 1.00 76.31 87 LYS A O 1
ATOM 723 N N . SER A 1 88 ? -9.332 -9.854 -5.608 1.00 77.88 88 SER A N 1
ATOM 724 C CA . SER A 1 88 ? -10.256 -10.066 -4.488 1.00 77.88 88 SER A CA 1
ATOM 725 C C . SER A 1 88 ? -10.815 -8.746 -3.941 1.00 77.88 88 SER A C 1
ATOM 727 O O . SER A 1 88 ? -10.274 -8.200 -2.977 1.00 77.88 88 SER A O 1
ATOM 729 N N . PRO A 1 89 ? -11.988 -8.292 -4.429 1.00 76.06 89 PRO A N 1
ATOM 730 C CA . PRO A 1 89 ? -12.698 -7.139 -3.865 1.00 76.06 89 PRO A CA 1
ATOM 731 C C . PRO A 1 89 ? -12.977 -7.276 -2.364 1.00 76.06 89 PRO A C 1
ATOM 733 O O . PRO A 1 89 ? -13.003 -6.297 -1.628 1.00 76.06 89 PRO A O 1
ATOM 736 N N . THR A 1 90 ? -13.158 -8.508 -1.880 1.00 85.38 90 THR A N 1
ATOM 737 C CA . THR A 1 90 ? -13.346 -8.779 -0.452 1.00 85.38 90 THR A CA 1
ATOM 738 C C . THR A 1 90 ? -12.124 -8.397 0.375 1.00 85.38 90 THR A C 1
ATOM 740 O O . THR A 1 90 ? -12.301 -7.911 1.482 1.00 85.38 90 THR A O 1
ATOM 743 N N . LEU A 1 91 ? -10.911 -8.611 -0.142 1.00 77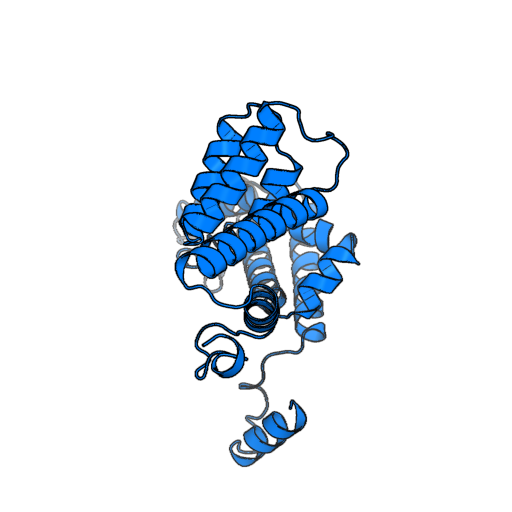.25 91 LEU A N 1
ATOM 744 C CA . LEU A 1 91 ? -9.686 -8.272 0.585 1.00 77.25 91 LEU A CA 1
ATOM 745 C C . LEU A 1 91 ? -9.519 -6.749 0.637 1.00 77.25 91 LEU A C 1
ATOM 747 O O . LEU A 1 91 ? -9.305 -6.216 1.719 1.00 77.25 91 LEU A O 1
ATOM 751 N N . ASN A 1 92 ? -9.764 -6.062 -0.485 1.00 73.00 92 ASN A N 1
ATOM 752 C CA . ASN A 1 92 ? -9.785 -4.596 -0.550 1.00 73.00 92 ASN A CA 1
ATOM 753 C C . ASN A 1 92 ? -10.741 -3.991 0.484 1.00 73.00 92 ASN A C 1
ATOM 755 O O . ASN A 1 92 ? -10.330 -3.174 1.297 1.00 73.00 92 ASN A O 1
ATOM 759 N N . ASN A 1 93 ? -11.987 -4.469 0.544 1.00 78.50 93 ASN A N 1
ATOM 760 C CA . ASN A 1 93 ? -12.962 -3.976 1.524 1.00 78.50 93 ASN A CA 1
ATOM 761 C C . ASN A 1 93 ? -12.547 -4.262 2.980 1.00 78.50 93 ASN A C 1
ATOM 763 O O . ASN A 1 93 ? -12.929 -3.533 3.892 1.00 78.50 93 ASN A O 1
ATOM 767 N N . GLN A 1 94 ? -11.813 -5.353 3.226 1.00 82.31 94 GLN A N 1
ATOM 768 C CA . GLN A 1 94 ? -11.316 -5.682 4.565 1.00 82.31 94 GLN A CA 1
ATOM 769 C C . GLN A 1 94 ? -10.186 -4.748 5.006 1.00 82.31 94 GLN A C 1
ATOM 771 O O . GLN A 1 94 ? -10.107 -4.427 6.188 1.00 82.31 94 GLN A O 1
ATOM 776 N N . ILE A 1 95 ? -9.345 -4.315 4.067 1.00 77.44 95 ILE A N 1
ATOM 777 C CA . ILE A 1 95 ? -8.256 -3.358 4.304 1.00 77.44 95 ILE A CA 1
ATOM 778 C C . ILE A 1 95 ? -8.807 -1.941 4.434 1.00 77.44 95 ILE A C 1
ATOM 780 O O . ILE A 1 95 ? -8.435 -1.233 5.358 1.00 77.44 95 ILE A O 1
ATOM 784 N N . GLN A 1 96 ? -9.781 -1.564 3.606 1.00 74.38 96 GLN A N 1
ATOM 785 C CA . GLN A 1 96 ? -10.452 -0.270 3.722 1.00 74.38 96 GLN A CA 1
ATOM 786 C C . GLN A 1 96 ? -11.063 -0.062 5.120 1.00 74.38 96 GLN A C 1
ATOM 788 O O . GLN A 1 96 ? -11.003 1.034 5.663 1.00 74.38 96 GLN A O 1
ATOM 793 N N . LEU A 1 97 ? -11.585 -1.119 5.757 1.00 77.25 97 LEU A N 1
ATOM 794 C CA . LEU A 1 97 ? -12.076 -1.017 7.136 1.00 77.25 97 LEU A CA 1
ATOM 795 C C . LEU A 1 97 ? -10.966 -0.630 8.128 1.00 77.25 97 LEU A C 1
ATOM 797 O O . LEU A 1 97 ? -11.227 0.140 9.048 1.00 77.25 97 LEU A O 1
ATOM 801 N N . LEU A 1 98 ? -9.744 -1.154 7.963 1.00 76.50 98 LEU A N 1
ATOM 802 C CA . LEU A 1 98 ? -8.606 -0.748 8.796 1.00 76.50 98 LEU A CA 1
ATOM 803 C C . LEU A 1 98 ? -8.336 0.753 8.640 1.00 76.50 98 LEU A C 1
ATOM 805 O O . LEU A 1 98 ? -8.130 1.436 9.643 1.00 76.50 98 LEU A O 1
ATOM 809 N N . GLU A 1 99 ? -8.370 1.255 7.402 1.00 71.25 99 GLU A N 1
ATOM 810 C CA . GLU A 1 99 ? -8.140 2.671 7.079 1.00 71.25 99 GLU A CA 1
ATOM 811 C C . GLU A 1 99 ? -9.222 3.571 7.673 1.00 71.25 99 GLU A C 1
ATOM 813 O O . GLU A 1 99 ? -8.921 4.599 8.273 1.00 71.25 99 GLU A O 1
ATOM 818 N N . GLU A 1 100 ? -10.484 3.162 7.577 1.00 77.81 100 GLU A N 1
ATOM 819 C CA . GLU A 1 100 ? -11.615 3.905 8.132 1.00 77.81 100 GLU A CA 1
ATOM 820 C C . GLU A 1 100 ? -11.599 3.929 9.668 1.00 77.81 100 GLU A C 1
ATOM 822 O O . GLU A 1 100 ? -11.983 4.925 10.283 1.00 77.81 100 GLU A O 1
ATOM 827 N N . GLN A 1 101 ? -11.148 2.845 10.306 1.00 81.62 101 GLN A N 1
ATOM 828 C CA . GLN A 1 101 ? -11.203 2.695 11.761 1.00 81.62 101 GLN A CA 1
ATOM 829 C C . GLN A 1 101 ? -9.960 3.198 12.502 1.00 81.62 101 GLN A C 1
ATOM 831 O O . GLN A 1 101 ? -10.008 3.304 13.730 1.00 81.62 101 GLN A O 1
ATOM 836 N N . ILE A 1 102 ? -8.875 3.565 11.811 1.00 80.38 102 ILE A N 1
ATOM 837 C CA . ILE A 1 102 ? -7.639 3.998 12.483 1.00 80.38 102 ILE A CA 1
ATOM 838 C C . ILE A 1 102 ? -7.825 5.257 13.335 1.00 80.38 102 ILE A C 1
ATOM 840 O O . ILE A 1 102 ? -7.300 5.330 14.443 1.00 80.38 102 ILE A O 1
ATOM 844 N N . GLY A 1 103 ? -8.619 6.224 12.864 1.00 77.94 103 GLY A N 1
ATOM 845 C CA . GLY A 1 103 ? -8.908 7.439 13.630 1.00 77.94 103 GLY A CA 1
ATOM 846 C C . GLY A 1 103 ? -9.659 7.129 14.925 1.00 77.94 103 GLY A C 1
ATOM 847 O O . GLY A 1 103 ? -9.299 7.623 15.989 1.00 77.94 103 GLY A O 1
ATOM 848 N N . VAL A 1 104 ? -10.653 6.239 14.845 1.00 86.38 104 VAL A N 1
ATOM 849 C CA . VAL A 1 104 ? -11.401 5.759 16.016 1.00 86.38 104 VAL A CA 1
ATOM 850 C C . VAL A 1 104 ? -10.478 4.995 16.964 1.00 86.38 104 VAL A C 1
ATOM 852 O O . VAL A 1 104 ? -10.532 5.194 18.173 1.00 86.38 104 VAL A O 1
ATOM 855 N N . TYR A 1 105 ? -9.597 4.149 16.428 1.00 88.88 105 TYR A N 1
ATOM 856 C CA . TYR A 1 105 ? -8.599 3.425 17.210 1.00 88.88 105 TYR A CA 1
ATOM 857 C C . TYR A 1 105 ? -7.684 4.352 18.010 1.00 88.88 105 TYR A C 1
ATOM 859 O O . TYR A 1 105 ? -7.551 4.141 19.213 1.00 88.88 105 TYR A O 1
ATOM 867 N N . GLU A 1 106 ? -7.101 5.385 17.399 1.00 84.88 106 GLU A N 1
ATOM 868 C CA . GLU A 1 106 ? -6.209 6.302 18.120 1.00 84.88 106 GLU A CA 1
ATOM 869 C C . GLU A 1 106 ? -6.953 7.113 19.191 1.00 84.88 106 GLU A C 1
ATOM 871 O O . GLU A 1 106 ? -6.448 7.249 20.307 1.00 84.88 106 GLU A O 1
ATOM 876 N N . THR A 1 107 ? -8.181 7.571 18.916 1.00 85.44 107 THR A N 1
ATOM 877 C CA . THR A 1 107 ? -9.017 8.258 19.917 1.00 85.44 107 THR A CA 1
ATOM 878 C C . THR A 1 107 ? -9.345 7.347 21.101 1.00 85.44 107 THR A C 1
ATOM 880 O O . THR A 1 107 ? -9.118 7.709 22.258 1.00 85.44 107 THR A O 1
ATOM 883 N N . VAL A 1 108 ? -9.825 6.129 20.831 1.00 88.81 108 VAL A N 1
ATOM 884 C CA . VAL A 1 108 ? -10.180 5.160 21.878 1.00 88.81 108 VAL A CA 1
ATOM 885 C C . VAL A 1 108 ? -8.942 4.753 22.672 1.00 88.81 108 VAL A C 1
ATOM 887 O O . VAL A 1 108 ? -8.968 4.764 23.901 1.00 88.81 108 VAL A O 1
ATOM 890 N N . LYS A 1 109 ? -7.829 4.458 22.000 1.00 87.56 109 LYS A N 1
ATOM 891 C CA . LYS A 1 109 ? -6.556 4.131 22.646 1.00 87.56 109 LYS A CA 1
ATOM 892 C C . LYS A 1 109 ? -6.047 5.278 23.522 1.00 87.56 109 LYS A C 1
ATOM 894 O O . LYS A 1 109 ? -5.563 5.010 24.617 1.00 87.56 109 LYS A O 1
ATOM 899 N N . GLY A 1 110 ? -6.178 6.528 23.077 1.00 84.62 110 GLY A N 1
ATOM 900 C CA . GLY A 1 110 ? -5.834 7.713 23.865 1.00 84.62 110 GLY A CA 1
ATOM 901 C C . GLY A 1 110 ? -6.670 7.829 25.140 1.00 84.62 110 GLY A C 1
ATOM 902 O O . GLY A 1 110 ? -6.119 8.060 26.213 1.00 84.62 110 GLY A O 1
ATOM 903 N N . SER A 1 111 ? -7.976 7.555 25.053 1.00 87.19 111 SER A N 1
ATOM 904 C CA . SER A 1 111 ? -8.867 7.577 26.223 1.00 87.19 111 SER A CA 1
ATOM 905 C C . SER A 1 111 ? -8.485 6.550 27.303 1.00 87.19 111 SER A C 1
ATOM 907 O O . SER A 1 111 ? -8.654 6.812 28.490 1.00 87.19 111 SER A O 1
ATOM 909 N N . LEU A 1 112 ? -7.890 5.416 26.911 1.00 84.81 112 LEU A N 1
ATOM 910 C CA . LEU A 1 112 ? -7.371 4.404 27.840 1.00 84.81 112 LEU A CA 1
ATOM 911 C C . LEU A 1 112 ? -6.072 4.830 28.551 1.00 84.81 112 LEU A C 1
ATOM 913 O O . LEU A 1 112 ? -5.691 4.200 29.530 1.00 84.81 112 LEU A O 1
ATOM 917 N N . ILE A 1 113 ? -5.364 5.847 28.044 1.00 78.19 113 ILE A N 1
ATOM 918 C CA . ILE A 1 113 ? -4.154 6.406 28.674 1.00 78.19 113 ILE A CA 1
ATOM 919 C C . ILE A 1 113 ? -4.534 7.481 29.701 1.00 78.19 113 ILE A C 1
ATOM 921 O O . ILE A 1 113 ? -3.866 7.612 30.725 1.00 78.19 113 ILE A O 1
ATOM 925 N N . GLU A 1 114 ? -5.583 8.261 29.419 1.00 70.00 114 GLU A N 1
ATOM 926 C CA . GLU A 1 114 ? -6.083 9.317 30.313 1.00 70.00 114 GLU A CA 1
ATOM 927 C C . GLU A 1 114 ? -6.818 8.760 31.539 1.00 70.00 114 GLU A C 1
ATOM 929 O O . GLU A 1 114 ? -6.779 9.357 32.616 1.00 70.00 114 GLU A O 1
ATOM 934 N N . GLU A 1 115 ? -7.455 7.598 31.401 1.00 62.88 115 GLU A N 1
ATOM 935 C CA . GLU A 1 115 ? -7.977 6.830 32.527 1.00 62.88 115 GLU A CA 1
ATOM 936 C C . GLU A 1 115 ? -6.818 6.077 33.202 1.00 62.88 115 GLU A C 1
ATOM 938 O O . GLU A 1 115 ? -6.424 5.002 32.760 1.00 62.88 115 GLU A O 1
ATOM 943 N N . GLU A 1 116 ? -6.230 6.659 34.259 1.00 54.81 116 GLU A N 1
ATOM 944 C CA . GLU A 1 116 ? -5.181 6.004 35.060 1.00 54.81 116 GLU A CA 1
ATOM 945 C C . GLU A 1 116 ? -5.558 4.547 35.420 1.00 54.81 116 GLU A C 1
ATOM 947 O O . GLU A 1 116 ? -6.725 4.259 35.711 1.00 54.81 116 GLU A O 1
ATOM 952 N N . PRO A 1 117 ? -4.582 3.616 35.481 1.00 54.12 117 PRO A N 1
ATOM 953 C CA . PRO A 1 117 ? -4.811 2.184 35.683 1.00 54.12 117 PRO A CA 1
ATOM 954 C C . PRO A 1 117 ? -5.120 1.840 37.154 1.00 54.12 117 PRO A C 1
ATOM 956 O O . PRO A 1 117 ? -4.573 0.892 37.713 1.00 54.12 117 PRO A O 1
ATOM 959 N N . GLU A 1 118 ? -5.973 2.622 37.818 1.00 48.75 118 GLU A N 1
ATOM 960 C CA . GLU A 1 118 ? -6.360 2.414 39.220 1.00 48.75 118 GLU A CA 1
ATOM 961 C C . GLU A 1 118 ? -7.573 1.484 39.393 1.00 48.75 118 GLU A C 1
ATOM 963 O O . GLU A 1 118 ? -7.932 1.137 40.520 1.00 48.75 118 GLU A O 1
ATOM 968 N N . LYS A 1 119 ? -8.203 1.007 38.310 1.00 53.00 119 LYS A N 1
ATOM 969 C CA . LYS A 1 119 ? -9.229 -0.041 38.418 1.00 53.00 119 LYS A CA 1
ATOM 970 C C . LYS A 1 119 ? -8.576 -1.421 38.480 1.00 53.00 119 LYS A C 1
ATOM 972 O O . LYS A 1 119 ? -8.303 -2.053 37.462 1.00 53.00 119 LYS A O 1
ATOM 977 N N . GLU A 1 120 ? -8.337 -1.896 39.702 1.00 48.91 120 GLU A N 1
ATOM 978 C CA . GLU A 1 120 ? -7.975 -3.288 39.989 1.00 48.91 120 GLU A CA 1
ATOM 979 C C . GLU A 1 120 ? -8.963 -4.255 39.301 1.00 48.91 120 GLU A C 1
ATOM 981 O O . GLU A 1 120 ? -10.090 -4.432 39.761 1.00 48.91 120 GLU A O 1
ATOM 986 N N . GLY A 1 121 ? -8.549 -4.896 38.201 1.00 57.22 121 GLY A N 1
ATOM 987 C CA . GLY A 1 121 ? -9.317 -5.983 37.578 1.00 57.22 121 GLY A CA 1
ATOM 988 C C . GLY A 1 121 ? -9.183 -6.144 36.064 1.00 57.22 121 GLY A C 1
ATOM 989 O O . GLY A 1 121 ? -9.474 -7.229 35.561 1.00 57.22 121 GLY A O 1
ATOM 990 N N . GLU A 1 122 ? -8.727 -5.126 35.335 1.00 62.94 122 GLU A N 1
ATOM 991 C CA . GLU A 1 122 ? -8.728 -5.146 33.865 1.00 62.94 122 GLU A CA 1
ATOM 992 C C . GLU A 1 122 ? -7.336 -5.407 33.265 1.00 62.94 122 GLU A C 1
ATOM 994 O O . GLU A 1 122 ? -6.320 -4.859 33.696 1.00 62.94 122 GLU A O 1
ATOM 999 N N . ASP A 1 123 ? -7.273 -6.292 32.263 1.00 69.31 123 ASP A N 1
ATOM 1000 C CA . ASP A 1 123 ? -6.019 -6.727 31.644 1.00 69.31 123 ASP A CA 1
ATOM 1001 C C . ASP A 1 123 ? -5.577 -5.783 30.517 1.00 69.31 123 ASP A C 1
ATOM 1003 O O . ASP A 1 123 ? -5.960 -5.949 29.356 1.00 69.31 123 ASP A O 1
ATOM 1007 N N . PHE A 1 124 ? -4.699 -4.841 30.848 1.00 73.12 124 PHE A N 1
ATOM 1008 C CA . PHE A 1 124 ? -4.013 -3.980 29.880 1.00 73.12 124 PHE A CA 1
ATOM 1009 C C . PHE A 1 124 ? -2.668 -4.546 29.395 1.00 73.12 124 PHE A C 1
ATOM 1011 O O . PHE A 1 124 ? -2.039 -3.955 28.521 1.00 73.12 124 PHE A O 1
ATOM 1018 N N . SER A 1 125 ? -2.211 -5.692 29.921 1.00 70.06 125 SER A N 1
ATOM 1019 C CA . SER A 1 125 ? -0.840 -6.199 29.709 1.00 70.06 125 SER A CA 1
ATOM 1020 C C . SER A 1 125 ? -0.512 -6.554 28.256 1.00 70.06 125 SER A C 1
ATOM 1022 O O . SER A 1 125 ? 0.653 -6.630 27.874 1.00 70.06 125 SER A O 1
ATOM 1024 N N . THR A 1 126 ? -1.547 -6.770 27.449 1.00 72.62 126 THR A N 1
ATOM 1025 C CA . THR A 1 126 ? -1.455 -7.155 26.038 1.00 72.62 126 THR A CA 1
ATOM 1026 C C . THR A 1 126 ? -1.671 -5.989 25.072 1.00 72.62 126 THR A C 1
ATOM 1028 O O . THR A 1 126 ? -1.549 -6.194 23.866 1.00 72.62 126 THR A O 1
ATOM 1031 N N . ILE A 1 127 ? -1.970 -4.783 25.576 1.00 81.62 127 ILE A N 1
ATOM 1032 C CA . ILE A 1 127 ? -2.135 -3.574 24.761 1.00 81.62 127 ILE A CA 1
ATOM 1033 C C . ILE A 1 127 ? -0.798 -2.849 24.638 1.00 81.62 127 ILE A C 1
ATOM 1035 O O . ILE A 1 127 ? -0.163 -2.482 25.627 1.00 81.62 127 ILE A O 1
ATOM 1039 N N . GLU A 1 128 ? -0.402 -2.562 23.402 1.00 80.00 128 GLU A N 1
ATOM 1040 C CA . GLU A 1 128 ? 0.751 -1.707 23.130 1.00 80.00 128 GLU A CA 1
ATOM 1041 C C . GLU A 1 128 ? 0.333 -0.237 23.028 1.00 80.00 128 GLU A C 1
ATOM 1043 O O . GLU A 1 128 ? -0.133 0.237 21.990 1.00 80.00 128 GLU A O 1
ATOM 1048 N N . PHE A 1 129 ? 0.512 0.509 24.117 1.00 76.50 129 PHE A N 1
ATOM 1049 C CA . PHE A 1 129 ? 0.226 1.948 24.154 1.00 76.50 129 PHE A CA 1
ATOM 1050 C C . PHE A 1 129 ? 1.269 2.767 23.394 1.00 76.50 129 PHE A C 1
ATOM 1052 O O . PHE A 1 129 ? 0.928 3.630 22.585 1.00 76.50 129 PHE A O 1
ATOM 1059 N N . TYR A 1 130 ? 2.539 2.432 23.591 1.00 66.06 130 TYR A N 1
ATOM 1060 C CA . TYR A 1 130 ? 3.676 3.121 22.996 1.00 66.06 130 TYR A CA 1
ATOM 1061 C C . TYR A 1 130 ? 4.427 2.132 22.109 1.00 66.06 130 TYR A C 1
ATOM 1063 O O . TYR A 1 130 ? 5.356 1.468 22.556 1.00 66.06 130 TYR A O 1
ATOM 1071 N N . SER A 1 131 ? 3.980 1.980 20.864 1.00 54.78 131 SER A N 1
ATOM 1072 C CA . SER A 1 131 ? 4.714 1.205 19.862 1.00 54.78 131 SER A CA 1
ATOM 1073 C C . SER A 1 131 ? 5.283 2.170 18.827 1.00 54.78 131 SER A C 1
ATOM 1075 O O . SER A 1 131 ? 4.558 3.038 18.348 1.00 54.78 131 SER A O 1
ATOM 1077 N N . GLU A 1 132 ? 6.540 1.990 18.426 1.00 44.19 132 GLU A N 1
ATOM 1078 C CA . GLU A 1 132 ? 7.115 2.700 17.270 1.00 44.19 132 GLU A CA 1
ATOM 1079 C C . GLU A 1 132 ? 6.448 2.282 15.936 1.00 44.19 132 GLU A C 1
ATOM 1081 O O . GLU A 1 132 ? 6.677 2.910 14.907 1.00 44.19 132 GLU A O 1
ATOM 1086 N N . ASN A 1 133 ? 5.589 1.249 15.957 1.00 41.19 133 ASN A N 1
ATOM 1087 C CA . ASN A 1 133 ? 4.887 0.673 14.806 1.00 41.19 133 ASN A CA 1
ATOM 1088 C C . ASN A 1 133 ? 3.444 1.189 14.606 1.00 41.19 133 ASN A C 1
ATOM 1090 O O . ASN A 1 133 ? 2.795 0.780 13.648 1.00 41.19 133 ASN A O 1
ATOM 1094 N N . THR A 1 134 ? 2.900 2.073 15.456 1.00 44.00 134 THR A N 1
ATOM 1095 C CA . THR A 1 134 ? 1.468 2.468 15.380 1.00 44.00 134 THR A CA 1
ATOM 1096 C C . THR A 1 134 ? 1.107 3.325 14.167 1.00 44.00 134 THR A C 1
ATOM 1098 O O . THR A 1 134 ? -0.054 3.650 13.963 1.00 44.00 134 THR A O 1
ATOM 1101 N N . THR A 1 135 ? 2.074 3.644 13.314 1.00 42.41 135 THR A N 1
ATOM 1102 C CA . THR A 1 135 ? 1.888 4.486 12.128 1.00 42.41 135 THR A CA 1
ATOM 1103 C C . THR A 1 135 ? 2.160 3.744 10.820 1.00 42.41 135 THR A C 1
ATOM 1105 O O . THR A 1 135 ? 2.468 4.391 9.822 1.00 42.41 135 THR A O 1
ATOM 1108 N N . LYS A 1 136 ? 2.034 2.410 10.798 1.00 47.12 136 LYS A N 1
ATOM 1109 C CA . LYS A 1 136 ? 2.215 1.615 9.573 1.00 47.12 136 LYS A CA 1
ATOM 1110 C C . LYS A 1 136 ? 0.979 1.466 8.689 1.00 47.12 136 LYS A C 1
ATOM 1112 O O . LYS A 1 136 ? 1.111 1.108 7.531 1.00 47.12 136 LYS A O 1
ATOM 1117 N N . LEU A 1 137 ? -0.220 1.820 9.150 1.00 42.69 137 LEU A N 1
ATOM 1118 C CA . LEU A 1 137 ? -1.329 2.036 8.205 1.00 42.69 137 LEU A CA 1
ATOM 1119 C C . LEU A 1 137 ? -1.132 3.330 7.389 1.00 42.69 137 LEU A C 1
ATOM 1121 O O . LEU A 1 137 ? -1.611 3.460 6.273 1.00 42.69 137 LEU A O 1
ATOM 1125 N N . TYR A 1 138 ? -0.342 4.251 7.950 1.00 41.03 138 TYR A N 1
ATOM 1126 C CA . TYR A 1 138 ? 0.338 5.334 7.245 1.00 41.03 138 TYR A CA 1
ATOM 1127 C C . TYR A 1 138 ? 1.753 4.926 6.810 1.00 41.03 138 TYR A C 1
ATOM 1129 O O . TYR A 1 138 ? 2.603 5.809 6.619 1.00 41.03 138 TYR A O 1
ATOM 1137 N N . ASP A 1 139 ? 2.067 3.632 6.666 1.00 43.84 139 ASP A N 1
ATOM 1138 C CA . ASP A 1 139 ? 3.191 3.259 5.813 1.00 43.84 139 ASP A CA 1
ATOM 1139 C C . ASP A 1 139 ? 2.737 3.626 4.422 1.00 43.84 139 ASP A C 1
ATOM 1141 O O . ASP A 1 139 ? 2.021 2.907 3.739 1.00 43.84 139 ASP A O 1
ATOM 1145 N N . ILE A 1 140 ? 3.110 4.846 4.066 1.00 49.19 140 ILE A N 1
ATOM 1146 C CA . ILE A 1 140 ? 3.068 5.351 2.724 1.00 49.19 140 ILE A CA 1
ATOM 1147 C C . ILE A 1 140 ? 3.836 4.319 1.919 1.00 49.19 140 ILE A C 1
ATOM 1149 O O . ILE A 1 140 ? 5.059 4.288 1.968 1.00 49.19 140 ILE A O 1
ATOM 1153 N N . ASP A 1 141 ? 3.115 3.426 1.266 1.00 55.25 141 ASP A N 1
ATOM 1154 C CA . ASP A 1 141 ? 3.647 2.443 0.355 1.00 55.25 141 ASP A CA 1
ATOM 1155 C C . ASP A 1 141 ? 3.378 2.935 -1.073 1.00 55.25 141 ASP A C 1
ATOM 1157 O O . ASP A 1 141 ? 2.889 4.047 -1.313 1.00 55.25 141 ASP A O 1
ATOM 1161 N N . SER A 1 142 ? 3.770 2.143 -2.067 1.00 60.12 142 SER A N 1
ATOM 1162 C CA . SER A 1 142 ? 3.519 2.551 -3.454 1.00 60.12 142 SER A CA 1
ATOM 1163 C C . SER A 1 142 ? 2.020 2.506 -3.799 1.00 60.12 142 SER A C 1
ATOM 1165 O O . SER A 1 142 ? 1.613 3.189 -4.731 1.00 60.12 142 SER A O 1
ATOM 1167 N N . THR A 1 143 ? 1.211 1.775 -3.025 1.00 65.06 143 THR A N 1
ATOM 1168 C CA . THR A 1 143 ? -0.243 1.623 -3.179 1.00 65.06 143 THR A CA 1
ATOM 1169 C C . THR A 1 143 ? -0.994 2.873 -2.719 1.00 65.06 143 THR A C 1
ATOM 1171 O O . THR A 1 143 ? -1.897 3.334 -3.411 1.00 65.06 143 THR A O 1
ATOM 1174 N N . TYR A 1 144 ? -0.568 3.485 -1.611 1.00 67.50 144 TYR A N 1
ATOM 1175 C CA . TYR A 1 144 ? -1.137 4.728 -1.086 1.00 67.50 144 TYR A CA 1
ATOM 1176 C C . TYR A 1 144 ? -1.000 5.885 -2.079 1.00 67.50 144 TYR A C 1
ATOM 1178 O O . TYR A 1 144 ? -1.948 6.627 -2.331 1.00 67.50 144 TYR A O 1
ATOM 1186 N N . ILE A 1 145 ? 0.172 6.011 -2.710 1.00 75.81 145 ILE A N 1
ATOM 1187 C CA . ILE A 1 145 ? 0.389 7.008 -3.769 1.00 75.81 145 ILE A CA 1
ATOM 1188 C C . ILE A 1 145 ? -0.540 6.745 -4.961 1.00 75.81 145 ILE A C 1
ATOM 1190 O O . ILE A 1 145 ? -1.044 7.693 -5.561 1.00 75.81 145 ILE A O 1
ATOM 1194 N N . ASP A 1 146 ? -0.802 5.478 -5.283 1.00 78.25 146 ASP A N 1
ATOM 1195 C CA . ASP A 1 146 ? -1.646 5.092 -6.418 1.00 78.25 146 ASP A CA 1
ATOM 1196 C C . ASP A 1 146 ? -3.114 5.400 -6.168 1.00 78.25 146 ASP A C 1
ATOM 1198 O O . ASP A 1 146 ? -3.805 5.877 -7.069 1.00 78.25 146 ASP A O 1
ATOM 1202 N N . GLN A 1 147 ? -3.566 5.225 -4.930 1.00 75.00 147 GLN A N 1
ATOM 1203 C CA . GLN A 1 147 ? -4.890 5.638 -4.491 1.00 75.00 147 GLN A CA 1
ATOM 1204 C C . GLN A 1 147 ? -5.040 7.160 -4.520 1.00 75.00 147 GLN A C 1
ATOM 1206 O O . GLN A 1 147 ? -5.987 7.655 -5.132 1.00 75.00 147 GLN A O 1
ATOM 1211 N N . LEU A 1 148 ? -4.081 7.904 -3.953 1.00 80.69 148 LEU A N 1
ATOM 1212 C CA . LEU A 1 148 ? -4.095 9.371 -3.979 1.00 80.69 148 LEU A CA 1
ATOM 1213 C C . LEU A 1 148 ? -4.131 9.917 -5.410 1.00 80.69 148 LEU A C 1
ATOM 1215 O O . LEU A 1 148 ? -4.884 10.848 -5.700 1.00 80.69 148 LEU A O 1
ATOM 1219 N N . LEU A 1 149 ? -3.355 9.315 -6.314 1.00 82.31 149 LEU A N 1
ATOM 1220 C CA . LEU A 1 149 ? -3.360 9.656 -7.733 1.00 82.31 149 LEU A CA 1
ATOM 1221 C C . LEU A 1 149 ? -4.673 9.286 -8.425 1.00 82.31 149 LEU A C 1
ATOM 1223 O O . LEU A 1 149 ? -5.164 10.067 -9.234 1.00 82.31 149 LEU A O 1
ATOM 1227 N N . GLY A 1 150 ? -5.249 8.125 -8.113 1.00 79.50 150 GLY A N 1
ATOM 1228 C CA . GLY A 1 150 ? -6.525 7.682 -8.676 1.00 79.50 150 GLY A CA 1
ATOM 1229 C C . GLY A 1 150 ? -7.702 8.567 -8.261 1.00 79.50 150 GLY A C 1
ATOM 1230 O O . GLY A 1 150 ? -8.646 8.739 -9.028 1.00 79.50 150 GLY A O 1
ATOM 1231 N N . THR A 1 151 ? -7.635 9.172 -7.074 1.00 79.44 151 THR A N 1
ATOM 1232 C CA . THR A 1 151 ? -8.640 10.124 -6.574 1.00 79.44 151 THR A CA 1
ATOM 1233 C C . THR A 1 151 ? -8.291 11.587 -6.846 1.00 79.44 151 THR A C 1
ATOM 1235 O O . THR A 1 151 ? -8.997 12.484 -6.378 1.00 79.44 151 THR A O 1
ATOM 1238 N N . TYR A 1 152 ? -7.202 11.860 -7.569 1.00 82.00 152 TYR A N 1
ATOM 1239 C CA . TYR A 1 152 ? -6.717 13.219 -7.768 1.00 82.00 152 TYR A CA 1
ATOM 1240 C C . TYR A 1 152 ? -7.685 14.043 -8.625 1.00 82.00 152 TYR A C 1
ATOM 1242 O O . TYR A 1 152 ? -7.948 13.734 -9.787 1.00 82.00 152 TYR A O 1
ATOM 1250 N N . ALA A 1 153 ? -8.186 15.138 -8.055 1.00 77.50 153 ALA A N 1
ATOM 1251 C CA . ALA A 1 153 ? -8.950 16.140 -8.784 1.00 77.50 153 ALA A CA 1
ATOM 1252 C C . ALA A 1 153 ? -8.019 17.249 -9.291 1.00 77.50 153 ALA A C 1
ATOM 1254 O O . ALA A 1 153 ? -7.161 17.732 -8.549 1.00 77.50 153 ALA A O 1
ATOM 1255 N N . ALA A 1 154 ? -8.225 17.685 -10.536 1.00 80.00 154 ALA A N 1
ATOM 1256 C CA . ALA A 1 154 ? -7.424 18.737 -11.156 1.00 80.00 154 ALA A CA 1
ATOM 1257 C C . ALA A 1 154 ? -7.358 19.999 -10.278 1.00 80.00 154 ALA A C 1
ATOM 1259 O O . ALA A 1 154 ? -8.383 20.532 -9.847 1.00 80.00 154 ALA A O 1
ATOM 1260 N N . ASN A 1 155 ? -6.144 20.503 -10.073 1.00 79.69 155 ASN A N 1
ATOM 1261 C CA . ASN A 1 155 ? -5.783 21.651 -9.244 1.00 79.69 155 ASN A CA 1
ATOM 1262 C C . ASN A 1 155 ? -6.065 21.470 -7.741 1.00 79.69 155 ASN A C 1
ATOM 1264 O O . ASN A 1 155 ? -6.155 22.457 -7.010 1.00 79.69 155 ASN A O 1
ATOM 1268 N N . SER A 1 156 ? -6.176 20.228 -7.255 1.00 80.62 156 SER A N 1
ATOM 1269 C CA . SER A 1 156 ? -6.237 19.946 -5.818 1.00 80.62 156 SER A CA 1
ATOM 1270 C C . SER A 1 156 ? -4.863 20.170 -5.179 1.00 80.62 156 SER A C 1
ATOM 1272 O O . SER A 1 156 ? -3.941 19.363 -5.346 1.00 80.62 156 SER A O 1
ATOM 1274 N N . SER A 1 157 ? -4.713 21.293 -4.467 1.00 77.69 157 SER A N 1
ATOM 1275 C CA . SER A 1 157 ? -3.491 21.645 -3.732 1.00 77.69 157 SER A CA 1
ATOM 1276 C C . SER A 1 157 ? -3.198 20.658 -2.613 1.00 77.69 157 SER A C 1
ATOM 1278 O O . SER A 1 157 ? -2.055 20.236 -2.450 1.00 77.69 157 SER A O 1
ATOM 1280 N N . ASP A 1 158 ? -4.242 20.259 -1.891 1.00 73.75 158 ASP A N 1
ATOM 1281 C CA . ASP A 1 158 ? -4.122 19.454 -0.680 1.00 73.75 158 ASP A CA 1
ATOM 1282 C C . ASP A 1 158 ? -3.678 18.031 -1.038 1.00 73.75 158 ASP A C 1
ATOM 1284 O O . ASP A 1 158 ? -2.699 17.530 -0.488 1.00 73.75 158 ASP A O 1
ATOM 1288 N N . ALA A 1 159 ? -4.294 17.435 -2.068 1.00 75.31 159 ALA A N 1
ATOM 1289 C CA . ALA A 1 159 ? -3.897 16.121 -2.573 1.00 75.31 159 ALA A CA 1
ATOM 1290 C C . ALA A 1 159 ? -2.482 16.129 -3.180 1.00 75.31 159 ALA A C 1
ATOM 1292 O O . ALA A 1 159 ? -1.731 15.166 -3.036 1.00 75.31 159 ALA A O 1
ATOM 1293 N N . ARG A 1 160 ? -2.074 17.226 -3.835 1.00 85.62 160 ARG A N 1
ATOM 1294 C CA . ARG A 1 160 ? -0.716 17.369 -4.386 1.00 85.62 160 ARG A CA 1
ATOM 1295 C C . ARG A 1 160 ? 0.335 17.437 -3.276 1.00 85.62 160 ARG A C 1
ATOM 1297 O O . ARG A 1 160 ? 1.379 16.798 -3.388 1.00 85.62 160 ARG A O 1
ATOM 1304 N N . GLU A 1 161 ? 0.072 18.194 -2.214 1.00 81.44 161 GLU A N 1
ATOM 1305 C CA . GLU A 1 161 ? 0.967 18.272 -1.056 1.00 81.44 161 GLU A CA 1
ATOM 1306 C C . GLU A 1 161 ? 1.069 16.921 -0.340 1.00 81.44 161 GLU A C 1
ATOM 1308 O O . GLU A 1 161 ? 2.152 16.516 0.085 1.00 81.44 161 GLU A O 1
ATOM 1313 N N . GLU A 1 162 ? -0.043 16.198 -0.247 1.00 77.75 162 GLU A N 1
ATOM 1314 C CA . GLU A 1 162 ? -0.092 14.872 0.356 1.00 77.75 162 GLU A CA 1
ATOM 1315 C C . GLU A 1 162 ? 0.713 13.834 -0.439 1.00 77.75 162 GLU A C 1
ATOM 1317 O O . GLU A 1 162 ? 1.515 13.103 0.146 1.00 77.75 162 GLU A O 1
ATOM 1322 N N . ILE A 1 163 ? 0.604 13.837 -1.772 1.00 82.94 163 ILE A N 1
ATOM 1323 C CA . ILE A 1 163 ? 1.422 12.990 -2.656 1.00 82.94 163 ILE A CA 1
ATOM 1324 C C . ILE A 1 163 ? 2.914 13.334 -2.522 1.00 82.94 163 ILE A C 1
ATOM 1326 O O . ILE A 1 163 ? 3.753 12.436 -2.449 1.00 82.94 163 ILE A O 1
ATOM 1330 N N . GLU A 1 164 ? 3.281 14.614 -2.439 1.00 84.94 164 GLU A N 1
ATOM 1331 C CA . GLU A 1 164 ? 4.686 15.018 -2.282 1.00 84.94 164 GLU A CA 1
ATOM 1332 C C . GLU A 1 164 ? 5.252 14.588 -0.916 1.00 84.94 164 GLU A C 1
ATOM 1334 O O . GLU A 1 164 ? 6.363 14.050 -0.838 1.00 84.94 164 GLU A O 1
ATOM 1339 N N . LYS A 1 165 ? 4.473 14.745 0.164 1.00 78.62 165 LYS A N 1
ATOM 1340 C CA . LYS A 1 165 ? 4.822 14.230 1.501 1.00 78.62 165 LYS A CA 1
ATOM 1341 C C . LYS A 1 165 ? 4.990 12.716 1.479 1.00 78.62 165 LYS A C 1
ATOM 1343 O O . LYS A 1 165 ? 5.942 12.199 2.067 1.00 78.62 165 LYS A O 1
ATOM 1348 N N . ALA A 1 166 ? 4.113 12.021 0.761 1.00 73.88 166 ALA A N 1
ATOM 1349 C CA . ALA A 1 166 ? 4.183 10.585 0.586 1.00 73.88 166 ALA A CA 1
ATOM 1350 C C . ALA A 1 166 ? 5.478 10.139 -0.106 1.00 73.88 166 ALA A C 1
ATOM 1352 O O . ALA A 1 166 ? 6.248 9.329 0.420 1.00 73.88 166 ALA A O 1
ATOM 1353 N N . LEU A 1 167 ? 5.798 10.746 -1.243 1.00 77.69 167 LEU A N 1
ATOM 1354 C CA . LEU A 1 167 ? 7.026 10.455 -1.977 1.00 77.69 167 LEU A CA 1
ATOM 1355 C C . LEU A 1 167 ? 8.294 10.749 -1.164 1.00 77.69 167 LEU A C 1
ATOM 1357 O O . LEU A 1 167 ? 9.286 10.023 -1.282 1.00 77.69 167 LEU A O 1
ATOM 1361 N N . ALA A 1 168 ? 8.274 11.803 -0.342 1.00 76.00 168 ALA A N 1
ATOM 1362 C CA . ALA A 1 168 ? 9.375 12.146 0.550 1.00 76.00 168 ALA A CA 1
ATOM 1363 C C . ALA A 1 168 ? 9.556 11.114 1.671 1.00 76.00 168 ALA A C 1
ATOM 1365 O O . ALA A 1 168 ? 10.682 10.677 1.904 1.00 76.00 168 ALA A O 1
ATOM 1366 N N . LYS A 1 169 ? 8.468 10.674 2.318 1.00 71.75 169 LYS A N 1
ATOM 1367 C CA . LYS A 1 169 ? 8.515 9.655 3.382 1.00 71.75 169 LYS A CA 1
ATOM 1368 C C . LYS A 1 169 ? 9.055 8.315 2.871 1.00 71.75 169 LYS A C 1
ATOM 1370 O O . LYS A 1 169 ? 9.796 7.646 3.581 1.00 71.75 169 LYS A O 1
ATOM 1375 N N . LEU A 1 170 ? 8.751 7.968 1.620 1.00 66.81 170 LEU A N 1
ATOM 1376 C CA . LEU A 1 170 ? 9.264 6.773 0.942 1.00 66.81 170 LEU A CA 1
ATOM 1377 C C . LEU A 1 170 ? 10.718 6.872 0.464 1.00 66.81 170 LEU A C 1
ATOM 1379 O O . LEU A 1 170 ? 11.205 5.940 -0.179 1.00 66.81 170 LEU A O 1
ATOM 1383 N N . ASN A 1 171 ? 11.405 7.992 0.717 1.00 72.50 171 ASN A N 1
ATOM 1384 C CA . ASN A 1 171 ? 12.758 8.256 0.223 1.00 72.50 171 ASN A CA 1
ATOM 1385 C C . ASN A 1 171 ? 12.903 8.007 -1.291 1.00 72.50 171 ASN A C 1
ATOM 1387 O O . ASN A 1 171 ? 13.945 7.542 -1.760 1.00 72.50 171 ASN A O 1
ATOM 1391 N N . LYS A 1 172 ? 11.857 8.302 -2.081 1.00 77.12 172 LYS A N 1
ATOM 1392 C CA . LYS A 1 172 ? 11.942 8.179 -3.540 1.00 77.12 172 LYS A CA 1
ATOM 1393 C C . LYS A 1 172 ? 12.987 9.157 -4.075 1.00 77.12 172 LYS A C 1
ATOM 1395 O O . LYS A 1 172 ? 13.131 10.274 -3.573 1.00 77.12 172 LYS A O 1
ATOM 1400 N N . THR A 1 173 ? 13.712 8.734 -5.105 1.00 82.12 173 THR A N 1
ATOM 1401 C CA . THR A 1 173 ? 14.702 9.586 -5.769 1.00 82.12 173 THR A CA 1
ATOM 1402 C C . THR A 1 173 ? 14.015 10.768 -6.449 1.00 82.12 173 THR A C 1
ATOM 1404 O O . THR A 1 173 ? 12.845 10.688 -6.826 1.00 82.12 173 THR A O 1
ATOM 1407 N N . GLU A 1 174 ? 14.744 11.868 -6.644 1.00 85.00 174 GLU A N 1
ATOM 1408 C CA . GLU A 1 174 ? 14.176 13.068 -7.270 1.00 85.00 174 GLU A CA 1
ATOM 1409 C C . GLU A 1 174 ? 13.655 12.790 -8.688 1.00 85.00 174 GLU A C 1
ATOM 1411 O O . GLU A 1 174 ? 12.614 13.312 -9.069 1.00 85.00 174 GLU A O 1
ATOM 1416 N N . GLY A 1 175 ? 14.305 11.883 -9.429 1.00 82.12 175 GLY A N 1
ATOM 1417 C CA . GLY A 1 175 ? 13.823 11.445 -10.741 1.00 82.12 175 GLY A CA 1
ATOM 1418 C C . GLY A 1 175 ? 12.435 10.800 -10.681 1.00 82.12 175 GLY A C 1
ATOM 1419 O O . GLY A 1 175 ? 11.582 11.109 -11.502 1.00 82.12 175 GLY A O 1
ATOM 1420 N N . VAL A 1 176 ? 12.164 9.964 -9.672 1.00 82.69 176 VAL A N 1
ATOM 1421 C CA . VAL A 1 176 ? 10.833 9.360 -9.482 1.00 82.69 176 VAL A CA 1
ATOM 1422 C C . VAL A 1 176 ? 9.803 10.417 -9.081 1.00 82.69 176 VAL A C 1
ATOM 1424 O O . VAL A 1 176 ? 8.686 10.398 -9.594 1.00 82.69 176 VAL A O 1
ATOM 1427 N N . LYS A 1 177 ? 10.168 11.354 -8.197 1.00 87.12 177 LYS A N 1
ATOM 1428 C CA . LYS A 1 177 ? 9.280 12.458 -7.795 1.00 87.12 177 LYS A CA 1
ATOM 1429 C C . LYS A 1 177 ? 8.891 13.332 -8.979 1.00 87.12 177 LYS A C 1
ATOM 1431 O O . LYS A 1 177 ? 7.725 13.686 -9.118 1.00 87.12 177 LYS A O 1
ATOM 1436 N N . GLU A 1 178 ? 9.845 13.627 -9.854 1.00 91.19 178 GLU A N 1
ATOM 1437 C CA . GLU A 1 178 ? 9.604 14.454 -11.030 1.00 91.19 178 GLU A CA 1
ATOM 1438 C C . GLU A 1 178 ? 8.598 13.809 -11.989 1.00 91.19 178 GLU A C 1
ATOM 1440 O O . GLU A 1 178 ? 7.686 14.486 -12.461 1.00 91.19 178 GLU A O 1
ATOM 1445 N N . VAL A 1 179 ? 8.672 12.490 -12.199 1.00 90.25 179 VAL A N 1
ATOM 1446 C CA . VAL A 1 179 ? 7.674 11.763 -13.003 1.00 90.25 179 VAL A CA 1
ATOM 1447 C C . VAL A 1 179 ? 6.271 11.900 -12.401 1.00 90.25 179 VAL A C 1
ATOM 1449 O O . VAL A 1 179 ? 5.315 12.179 -13.124 1.00 90.25 179 VAL A O 1
ATOM 1452 N N . TYR A 1 180 ? 6.127 11.786 -11.077 1.00 90.12 180 TYR A N 1
ATOM 1453 C CA . TYR A 1 180 ? 4.835 12.012 -10.421 1.00 90.12 180 TYR A CA 1
ATOM 1454 C C . TYR A 1 180 ? 4.344 13.458 -10.562 1.00 90.12 180 TYR A C 1
ATOM 1456 O O . TYR A 1 180 ? 3.170 13.673 -10.860 1.00 90.12 180 TYR A O 1
ATOM 1464 N N . ARG A 1 181 ? 5.221 14.462 -10.438 1.00 93.56 181 ARG A N 1
ATOM 1465 C CA . ARG A 1 181 ? 4.853 15.872 -10.673 1.00 93.56 181 ARG A CA 1
ATOM 1466 C C . ARG A 1 181 ? 4.389 16.113 -12.109 1.00 93.56 181 ARG A C 1
ATOM 1468 O O . ARG A 1 181 ? 3.445 16.875 -12.314 1.00 93.56 181 ARG A O 1
ATOM 1475 N N . GLN A 1 182 ? 4.997 15.451 -13.094 1.00 92.06 182 GLN A N 1
ATOM 1476 C CA . GLN A 1 182 ? 4.558 15.516 -14.492 1.00 92.06 182 GLN A CA 1
ATOM 1477 C C . GLN A 1 182 ? 3.158 14.928 -14.690 1.00 92.06 182 GLN A C 1
ATOM 1479 O O . GLN A 1 182 ? 2.352 15.530 -15.398 1.00 92.06 182 GLN A O 1
ATOM 1484 N N . ILE A 1 183 ? 2.849 13.804 -14.034 1.00 90.44 183 ILE A N 1
ATOM 1485 C CA . ILE A 1 183 ? 1.502 13.212 -14.040 1.00 90.44 183 ILE A CA 1
ATOM 1486 C C . ILE A 1 183 ? 0.486 14.200 -13.450 1.00 90.44 183 ILE A C 1
ATOM 1488 O O . ILE A 1 183 ? -0.533 14.479 -14.078 1.00 90.44 183 ILE A O 1
ATOM 1492 N N . LEU A 1 184 ? 0.781 14.789 -12.287 1.00 90.69 184 LEU A N 1
ATOM 1493 C CA . LEU A 1 184 ? -0.108 15.765 -11.644 1.00 90.69 184 LEU A CA 1
ATOM 1494 C C . LEU A 1 184 ? -0.322 17.015 -12.506 1.00 90.69 184 LEU A C 1
ATOM 1496 O O . LEU A 1 184 ? -1.451 17.459 -12.683 1.00 90.69 184 LEU A O 1
ATOM 1500 N N . ASN A 1 185 ? 0.739 17.549 -13.118 1.00 91.19 185 ASN A N 1
ATOM 1501 C CA . ASN A 1 185 ? 0.622 18.676 -14.048 1.00 91.19 185 ASN A CA 1
ATOM 1502 C C . ASN A 1 185 ? -0.269 18.327 -15.254 1.00 91.19 185 ASN A C 1
ATOM 1504 O O . ASN A 1 185 ? -1.002 19.180 -15.745 1.00 91.19 185 ASN A O 1
ATOM 1508 N N . ALA A 1 186 ? -0.221 17.086 -15.740 1.00 87.94 186 ALA A N 1
ATOM 1509 C CA . ALA A 1 186 ? -1.052 16.639 -16.853 1.00 87.94 186 ALA A CA 1
ATOM 1510 C C . ALA A 1 186 ? -2.538 16.516 -16.469 1.00 87.94 186 ALA A C 1
ATOM 1512 O O . ALA A 1 186 ? -3.407 16.870 -17.272 1.00 87.94 186 ALA A O 1
ATOM 1513 N N . PHE A 1 187 ? -2.837 16.108 -15.230 1.00 85.88 187 PHE A N 1
ATOM 1514 C CA . PHE A 1 187 ? -4.189 16.203 -14.669 1.00 85.88 187 PHE A CA 1
ATOM 1515 C C . PHE A 1 187 ? -4.662 17.660 -14.582 1.00 85.88 187 PHE A C 1
ATOM 1517 O O . PHE A 1 187 ? -5.769 17.970 -15.020 1.00 85.88 187 PHE A O 1
ATOM 1524 N N . ASP A 1 188 ? -3.814 18.567 -14.093 1.00 85.75 188 ASP A N 1
ATOM 1525 C CA . ASP A 1 188 ? -4.157 19.984 -13.903 1.00 85.75 188 ASP A CA 1
ATOM 1526 C C . ASP A 1 188 ? -4.435 20.721 -15.219 1.00 85.75 188 ASP A C 1
ATOM 1528 O O . ASP A 1 188 ? -5.329 21.568 -15.289 1.00 85.75 188 ASP A O 1
ATOM 1532 N N . VAL A 1 189 ? -3.683 20.386 -16.271 1.00 86.69 189 VAL A N 1
ATOM 1533 C CA . VAL A 1 189 ? -3.831 20.962 -17.619 1.00 86.69 189 VAL A CA 1
ATOM 1534 C C . VAL A 1 189 ? -4.957 20.276 -18.412 1.00 86.69 189 VAL A C 1
ATOM 1536 O O . VAL A 1 189 ? -5.380 20.787 -19.449 1.00 86.69 189 VAL A O 1
ATOM 1539 N N . GLY A 1 190 ? -5.483 19.146 -17.927 1.00 81.62 190 GLY A N 1
ATOM 1540 C CA . GLY A 1 190 ? -6.568 18.405 -18.573 1.00 81.62 190 GLY A CA 1
ATOM 1541 C C . GLY A 1 190 ? -6.137 17.665 -19.841 1.00 81.62 190 GLY A C 1
ATOM 1542 O O . GLY A 1 190 ? -6.945 17.468 -20.746 1.00 81.62 190 GLY A O 1
ATOM 1543 N N . THR A 1 191 ? -4.860 17.284 -19.941 1.00 79.56 191 THR A N 1
ATOM 1544 C CA . THR A 1 191 ? -4.344 16.480 -21.064 1.00 79.56 191 THR A CA 1
ATOM 1545 C C . THR A 1 191 ? -4.593 14.982 -20.886 1.00 79.56 191 THR A C 1
ATOM 1547 O O . THR A 1 191 ? -4.412 14.226 -21.841 1.00 79.56 191 THR A O 1
ATOM 1550 N N . LEU A 1 192 ? -5.007 14.559 -19.689 1.00 79.31 192 LEU A N 1
ATOM 1551 C CA . LEU A 1 192 ? -5.384 13.187 -19.354 1.00 79.31 192 LEU A CA 1
ATOM 1552 C C . LEU A 1 192 ? -6.908 13.024 -19.395 1.00 79.31 192 LEU A C 1
ATOM 1554 O O . LEU A 1 192 ? -7.644 13.895 -18.928 1.00 79.31 192 LEU A O 1
ATOM 1558 N N . ASP A 1 193 ? -7.380 11.903 -19.943 1.00 70.12 193 ASP A N 1
ATOM 1559 C CA . ASP A 1 193 ? -8.795 11.537 -19.864 1.00 70.12 193 ASP A CA 1
ATOM 1560 C C . ASP A 1 193 ? -9.118 11.117 -18.424 1.00 70.12 193 ASP A C 1
ATOM 1562 O O . ASP A 1 193 ? -8.414 10.309 -17.821 1.00 70.12 193 ASP A O 1
ATOM 1566 N N . SER A 1 194 ? -10.201 11.663 -17.874 1.00 62.97 194 SER A N 1
ATOM 1567 C CA . SER A 1 194 ? -10.668 11.402 -16.507 1.00 62.97 194 SER A CA 1
ATOM 1568 C C . SER A 1 194 ? -11.058 9.938 -16.278 1.00 62.97 194 SER A C 1
ATOM 1570 O O . SER A 1 194 ? -11.188 9.518 -15.133 1.00 62.97 194 SER A O 1
ATOM 1572 N N . ASN A 1 195 ? -11.277 9.177 -17.355 1.00 66.38 195 ASN A N 1
ATOM 1573 C CA . ASN A 1 195 ? -11.591 7.748 -17.314 1.00 66.38 195 ASN A CA 1
ATOM 1574 C C . ASN A 1 195 ? -10.377 6.845 -17.584 1.00 66.38 195 ASN A C 1
ATOM 1576 O O . ASN A 1 195 ? -10.529 5.622 -17.604 1.00 66.38 195 ASN A O 1
ATOM 1580 N N . GLU A 1 196 ? -9.202 7.410 -17.870 1.00 72.12 196 GLU A N 1
ATOM 1581 C CA . GLU A 1 196 ? -8.006 6.618 -18.146 1.00 72.12 196 GLU A CA 1
ATOM 1582 C C . GLU A 1 196 ? -7.472 6.011 -16.838 1.00 72.12 196 GLU A C 1
ATOM 1584 O O . GLU A 1 196 ? -7.341 6.684 -15.818 1.00 72.12 196 GLU A O 1
ATOM 1589 N N . ASP A 1 197 ? -7.195 4.707 -16.864 1.00 73.31 197 ASP A N 1
ATOM 1590 C CA . ASP A 1 197 ? -6.721 3.960 -15.699 1.00 73.31 197 ASP A CA 1
ATOM 1591 C C . ASP A 1 197 ? -5.375 4.521 -15.201 1.00 73.31 197 ASP A C 1
ATOM 1593 O O . ASP A 1 197 ? -4.421 4.688 -15.973 1.00 73.31 197 ASP A O 1
ATOM 1597 N N . ILE A 1 198 ? -5.280 4.787 -13.894 1.00 78.06 198 ILE A N 1
ATOM 1598 C CA . ILE A 1 198 ? -4.094 5.403 -13.295 1.00 78.06 198 ILE A CA 1
ATOM 1599 C C . ILE A 1 198 ? -2.826 4.563 -13.482 1.00 78.06 198 ILE A C 1
ATOM 1601 O O . ILE A 1 198 ? -1.742 5.117 -13.670 1.00 78.06 198 ILE A O 1
ATOM 1605 N N . PHE A 1 199 ? -2.935 3.235 -13.519 1.00 73.50 199 PHE A N 1
ATOM 1606 C CA . PHE A 1 199 ? -1.803 2.350 -13.779 1.00 73.50 199 PHE A CA 1
ATOM 1607 C C . PHE A 1 199 ? -1.320 2.464 -15.225 1.00 73.50 199 PHE A C 1
ATOM 1609 O O . PHE A 1 199 ? -0.116 2.383 -15.480 1.00 73.50 199 PHE A O 1
ATOM 1616 N N . VAL A 1 200 ? -2.229 2.704 -16.175 1.00 75.69 200 VAL A N 1
ATOM 1617 C CA . VAL A 1 200 ? -1.882 2.956 -17.582 1.00 75.69 200 VAL A CA 1
ATOM 1618 C C . VAL A 1 200 ? -1.160 4.294 -17.716 1.00 75.69 200 VAL A C 1
ATOM 1620 O O . VAL A 1 200 ? -0.109 4.354 -18.359 1.00 75.69 200 VAL A O 1
ATOM 1623 N N . ILE A 1 201 ? -1.664 5.337 -17.050 1.00 80.69 201 ILE A N 1
ATOM 1624 C CA . ILE A 1 201 ? -1.025 6.658 -17.007 1.00 80.69 201 ILE A CA 1
ATOM 1625 C C . ILE A 1 201 ? 0.371 6.537 -16.392 1.00 80.69 201 ILE A C 1
ATOM 1627 O O . ILE A 1 201 ? 1.355 6.896 -17.038 1.00 80.69 201 ILE A O 1
ATOM 1631 N N . LYS A 1 202 ? 0.488 5.965 -15.187 1.00 81.69 202 LYS A N 1
ATOM 1632 C CA . LYS A 1 202 ? 1.779 5.752 -14.521 1.00 81.69 202 LYS A CA 1
ATOM 1633 C C . LYS A 1 202 ? 2.750 5.010 -15.427 1.00 81.69 202 LYS A C 1
ATOM 1635 O O . LYS A 1 202 ? 3.857 5.488 -15.653 1.00 81.69 202 LYS A O 1
ATOM 1640 N N . ARG A 1 203 ? 2.338 3.868 -15.984 1.00 77.44 203 ARG A N 1
ATOM 1641 C CA . ARG A 1 203 ? 3.193 3.071 -16.868 1.00 77.44 203 ARG A CA 1
ATOM 1642 C C . ARG A 1 203 ? 3.697 3.897 -18.046 1.00 77.44 203 ARG A C 1
ATOM 1644 O O . ARG A 1 203 ? 4.891 3.873 -18.307 1.00 77.44 203 ARG A O 1
ATOM 1651 N N . ARG A 1 204 ? 2.826 4.659 -18.715 1.00 84.38 204 ARG A N 1
ATOM 1652 C CA . ARG A 1 204 ? 3.210 5.525 -19.841 1.00 84.38 204 ARG A CA 1
ATOM 1653 C C . ARG A 1 204 ? 4.283 6.536 -19.439 1.00 84.38 204 ARG A C 1
ATOM 1655 O O . ARG A 1 204 ? 5.313 6.603 -20.100 1.00 84.38 204 ARG A O 1
ATOM 1662 N N . TYR A 1 205 ? 4.064 7.276 -18.354 1.00 89.00 205 TYR A N 1
ATOM 1663 C CA . TYR A 1 205 ? 4.995 8.316 -17.903 1.00 89.00 205 TYR A CA 1
ATOM 1664 C C . TYR A 1 205 ? 6.332 7.743 -17.420 1.00 89.00 205 TYR A C 1
ATOM 1666 O O . TYR A 1 205 ? 7.385 8.264 -17.778 1.00 89.00 205 TYR A O 1
ATOM 1674 N N . PHE A 1 206 ? 6.317 6.642 -16.665 1.00 84.44 206 PHE A N 1
ATOM 1675 C CA . PHE A 1 206 ? 7.548 5.994 -16.205 1.00 84.44 206 PHE A CA 1
ATOM 1676 C C . PHE A 1 206 ? 8.331 5.336 -17.345 1.00 84.44 206 PHE A C 1
ATOM 1678 O O . PHE A 1 206 ? 9.557 5.424 -17.363 1.00 84.44 206 PHE A O 1
ATOM 1685 N N . THR A 1 207 ? 7.649 4.710 -18.309 1.00 83.31 207 THR A N 1
ATOM 1686 C CA . THR A 1 207 ? 8.303 4.176 -19.511 1.00 83.31 207 THR A CA 1
ATOM 1687 C C . THR A 1 207 ? 8.929 5.304 -20.322 1.00 83.31 207 THR A C 1
ATOM 1689 O O . THR A 1 207 ? 10.109 5.221 -20.632 1.00 83.31 207 THR A O 1
ATOM 1692 N N . GLN A 1 208 ? 8.197 6.392 -20.570 1.00 87.25 208 GLN A N 1
ATOM 1693 C CA . GLN A 1 208 ? 8.725 7.528 -21.323 1.00 87.25 208 GLN A CA 1
ATOM 1694 C C . GLN A 1 208 ? 9.939 8.166 -20.637 1.00 87.25 208 GLN A C 1
ATOM 1696 O O . GLN A 1 208 ? 10.958 8.377 -21.281 1.00 87.25 208 GLN A O 1
ATOM 1701 N N . ALA A 1 209 ? 9.875 8.402 -19.325 1.00 89.44 209 ALA A N 1
ATOM 1702 C CA . ALA A 1 209 ? 11.007 8.950 -18.583 1.00 89.44 209 ALA A CA 1
ATOM 1703 C C . ALA A 1 209 ? 12.234 8.022 -18.616 1.00 89.44 209 ALA A C 1
ATOM 1705 O O . ALA A 1 209 ? 13.365 8.490 -18.731 1.00 89.44 209 ALA A O 1
ATOM 1706 N N . SER A 1 210 ? 12.022 6.703 -18.535 1.00 86.12 210 SER A N 1
ATOM 1707 C CA . SER A 1 210 ? 13.102 5.723 -18.676 1.00 86.12 210 SER A CA 1
ATOM 1708 C C . SER A 1 210 ? 13.705 5.736 -20.080 1.00 86.12 210 SER A C 1
ATOM 1710 O O . SER A 1 210 ? 14.926 5.664 -20.209 1.00 86.12 210 SER A O 1
ATOM 1712 N N . ASP A 1 211 ? 12.874 5.810 -21.118 1.00 87.44 211 ASP A N 1
ATOM 1713 C CA . ASP A 1 211 ? 13.315 5.829 -22.512 1.00 87.44 211 ASP A CA 1
ATOM 1714 C C . ASP A 1 211 ? 14.100 7.112 -22.818 1.00 87.44 211 ASP A C 1
ATOM 1716 O O . ASP A 1 211 ? 15.180 7.046 -23.405 1.00 87.44 211 ASP A O 1
ATOM 1720 N N . ASP A 1 212 ? 13.630 8.264 -22.330 1.00 91.44 212 ASP A N 1
ATOM 1721 C CA . ASP A 1 212 ? 14.312 9.554 -22.469 1.00 91.44 212 ASP A CA 1
ATOM 1722 C C . ASP A 1 212 ? 15.691 9.542 -21.787 1.00 91.44 212 ASP A C 1
ATOM 1724 O O . ASP A 1 212 ? 16.670 10.044 -22.347 1.00 91.44 212 ASP A O 1
ATOM 1728 N N . LEU A 1 213 ? 15.801 8.927 -20.602 1.00 89.62 213 LEU A N 1
ATOM 1729 C CA . LEU A 1 213 ? 17.078 8.759 -19.899 1.00 89.62 213 LEU A CA 1
ATOM 1730 C C . LEU A 1 213 ? 18.036 7.833 -20.655 1.00 89.62 213 LEU A C 1
ATOM 1732 O O . LEU A 1 213 ? 19.220 8.149 -20.775 1.00 89.62 213 LEU A O 1
ATOM 1736 N N . ILE A 1 214 ? 17.540 6.713 -21.185 1.00 88.50 214 ILE A N 1
ATOM 1737 C CA . ILE A 1 214 ? 18.344 5.774 -21.981 1.00 88.50 214 ILE A CA 1
ATOM 1738 C C . ILE A 1 214 ? 18.837 6.443 -23.262 1.00 88.50 214 ILE A C 1
ATOM 1740 O O . ILE A 1 214 ? 20.017 6.333 -23.592 1.00 88.50 214 ILE A O 1
ATOM 1744 N N . HIS A 1 215 ? 17.968 7.178 -23.951 1.00 91.81 215 HIS A N 1
ATOM 1745 C CA . HIS A 1 215 ? 18.316 7.921 -25.155 1.00 91.81 215 HIS A CA 1
ATOM 1746 C C . HIS A 1 215 ? 19.343 9.024 -24.853 1.00 91.81 215 HIS A C 1
ATOM 1748 O O . HIS A 1 215 ? 20.326 9.180 -25.578 1.00 91.81 215 HIS A O 1
ATOM 1754 N N . ALA A 1 216 ? 19.180 9.778 -23.761 1.00 91.06 216 ALA A N 1
ATOM 1755 C CA . ALA A 1 216 ? 20.155 10.787 -23.346 1.00 91.06 216 ALA A CA 1
ATOM 1756 C C . ALA A 1 216 ? 21.526 10.165 -23.031 1.00 91.06 216 ALA A C 1
ATOM 1758 O O . ALA A 1 216 ? 22.544 10.635 -23.540 1.00 91.06 216 ALA A O 1
ATOM 1759 N N . PHE A 1 217 ? 21.549 9.072 -22.264 1.00 90.31 217 PHE A N 1
ATOM 1760 C CA . PHE A 1 217 ? 22.777 8.360 -21.910 1.00 90.31 217 PHE A CA 1
ATOM 1761 C C . PHE A 1 217 ? 23.461 7.757 -23.145 1.00 90.31 217 PHE A C 1
ATOM 1763 O O . PHE A 1 217 ? 24.666 7.904 -23.329 1.00 90.31 217 PHE A O 1
ATOM 1770 N N . SER A 1 218 ? 22.692 7.125 -24.029 1.00 90.81 218 SER A N 1
ATOM 1771 C CA . SER A 1 218 ? 23.170 6.613 -25.315 1.00 90.81 218 SER A CA 1
ATOM 1772 C C . SER A 1 218 ? 23.869 7.692 -26.137 1.00 90.81 218 SER A C 1
ATOM 1774 O O . SER A 1 218 ? 24.988 7.485 -26.600 1.00 90.81 218 SER A O 1
ATOM 1776 N N . ASN A 1 219 ? 23.246 8.864 -26.272 1.00 91.38 219 ASN A N 1
ATOM 1777 C CA . ASN A 1 219 ? 23.803 9.963 -27.055 1.00 91.38 219 ASN A CA 1
ATOM 1778 C C . ASN A 1 219 ? 25.044 10.591 -26.413 1.00 91.38 219 ASN A C 1
ATOM 1780 O O . ASN A 1 219 ? 25.958 10.992 -27.129 1.00 91.38 219 ASN A O 1
ATOM 1784 N N . GLU A 1 220 ? 25.085 10.689 -25.085 1.00 92.75 220 GLU A N 1
ATOM 1785 C CA . GLU A 1 220 ? 26.238 11.241 -24.367 1.00 92.75 220 GLU A CA 1
ATOM 1786 C C . GLU A 1 220 ? 27.453 10.308 -24.444 1.00 92.75 220 GLU A C 1
ATOM 1788 O O . GLU A 1 220 ? 28.578 10.759 -24.668 1.00 92.75 220 GLU A O 1
ATOM 1793 N N . TRP A 1 221 ? 27.221 9.002 -24.303 1.00 87.50 221 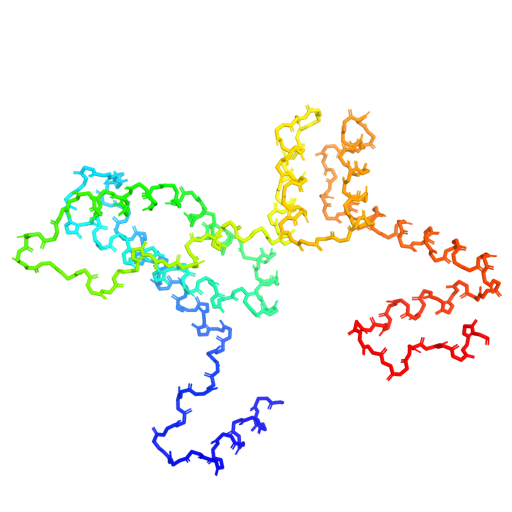TRP A N 1
ATOM 1794 C CA . TRP A 1 221 ? 28.279 7.997 -24.196 1.00 87.50 221 TRP A CA 1
ATOM 1795 C C . TRP A 1 221 ? 28.521 7.214 -25.493 1.00 87.50 221 TRP A C 1
ATOM 1797 O O . TRP A 1 221 ? 29.435 6.395 -25.546 1.00 87.50 221 TRP A O 1
ATOM 1807 N N . PHE A 1 222 ? 27.755 7.498 -26.551 1.00 86.50 222 PHE A N 1
ATOM 1808 C CA . PHE A 1 222 ? 27.800 6.843 -27.867 1.00 86.50 222 PHE A CA 1
ATOM 1809 C C . PHE A 1 222 ? 27.647 5.314 -27.807 1.00 86.50 222 PHE A C 1
ATOM 1811 O O . PHE A 1 222 ? 28.273 4.582 -28.577 1.00 86.50 222 PHE A O 1
ATOM 1818 N N . VAL A 1 223 ? 26.805 4.832 -26.895 1.00 87.00 223 VAL A N 1
ATOM 1819 C CA . VAL A 1 223 ? 26.545 3.401 -26.665 1.00 87.00 223 VAL A CA 1
ATOM 1820 C C . VAL A 1 223 ? 25.207 2.973 -27.278 1.00 87.00 223 VAL A C 1
ATOM 1822 O O . VAL A 1 223 ? 24.389 3.802 -27.658 1.00 87.00 223 VAL A O 1
ATOM 1825 N N . SER A 1 224 ? 24.948 1.669 -27.402 1.00 87.81 224 SER A N 1
ATOM 1826 C CA . SER A 1 224 ? 23.702 1.191 -28.021 1.00 87.81 224 SER A CA 1
ATOM 1827 C C . SER A 1 224 ? 22.486 1.326 -27.095 1.00 87.81 224 SER A C 1
ATOM 1829 O O . SER A 1 224 ? 22.414 0.650 -26.070 1.00 87.81 224 SER A O 1
ATOM 1831 N N . GLU A 1 225 ? 21.463 2.081 -27.515 1.00 88.25 225 GLU A N 1
ATOM 1832 C CA . GLU A 1 225 ? 20.159 2.152 -26.821 1.00 88.25 225 GLU A CA 1
ATOM 1833 C C . GLU A 1 225 ? 19.539 0.779 -26.605 1.00 88.25 225 GLU A C 1
ATOM 1835 O O . GLU A 1 225 ? 19.026 0.478 -25.533 1.00 88.25 225 GLU A O 1
ATOM 1840 N N . LYS A 1 226 ? 19.615 -0.090 -27.616 1.00 86.56 226 LYS A N 1
ATOM 1841 C CA . LYS A 1 226 ? 19.037 -1.432 -27.547 1.00 86.56 226 LYS A CA 1
ATOM 1842 C C . LYS A 1 226 ? 19.669 -2.259 -26.426 1.00 86.56 226 LYS A C 1
ATOM 1844 O O . LYS A 1 226 ? 18.955 -2.960 -25.710 1.00 86.56 226 LYS A O 1
ATOM 1849 N N . GLU A 1 227 ? 20.989 -2.174 -26.279 1.00 84.31 227 GLU A N 1
ATOM 1850 C CA . GLU A 1 227 ? 21.721 -2.884 -25.227 1.00 84.31 227 GLU A CA 1
ATOM 1851 C C . GLU A 1 227 ? 21.473 -2.251 -23.851 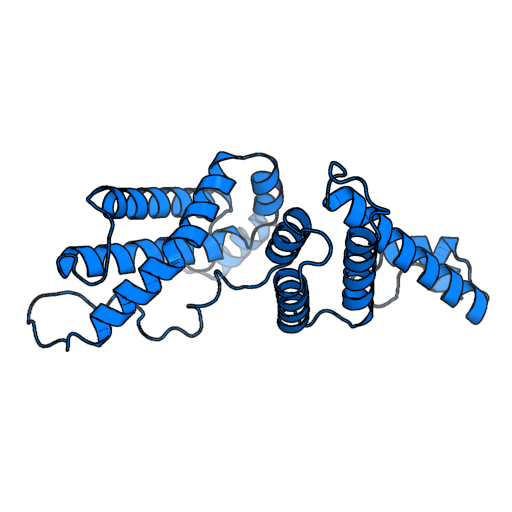1.00 84.31 227 GLU A C 1
ATOM 1853 O O . GLU A 1 227 ? 21.326 -2.975 -22.867 1.00 84.31 227 GLU A O 1
ATOM 1858 N N . LEU A 1 228 ? 21.318 -0.924 -23.778 1.00 85.88 228 LEU A N 1
ATOM 1859 C CA . LEU A 1 228 ? 20.903 -0.231 -22.555 1.00 85.88 228 LEU A CA 1
ATOM 1860 C C . LEU A 1 228 ? 19.488 -0.622 -22.114 1.00 85.88 228 LEU A C 1
ATOM 1862 O O . LEU A 1 228 ? 19.290 -0.917 -20.940 1.00 85.88 228 LEU A O 1
ATOM 1866 N N . HIS A 1 229 ? 18.515 -0.696 -23.028 1.00 85.88 229 HIS A N 1
ATOM 1867 C CA . HIS A 1 229 ? 17.168 -1.185 -22.713 1.00 85.88 229 HIS A CA 1
ATOM 1868 C C . HIS A 1 229 ? 17.203 -2.633 -22.218 1.00 85.88 229 HIS A C 1
ATOM 1870 O O . HIS A 1 229 ? 16.558 -2.962 -21.224 1.00 85.88 229 HIS A O 1
ATOM 1876 N N . ALA A 1 230 ? 17.973 -3.501 -22.884 1.00 82.12 230 ALA A N 1
ATOM 1877 C CA . ALA A 1 230 ? 18.126 -4.891 -22.469 1.00 82.12 230 ALA A CA 1
ATOM 1878 C C . ALA A 1 230 ? 18.781 -5.006 -21.084 1.00 82.12 230 ALA A C 1
ATOM 1880 O O . ALA A 1 230 ? 18.358 -5.829 -20.277 1.00 82.12 230 ALA A O 1
ATOM 1881 N N . SER A 1 231 ? 19.786 -4.176 -20.802 1.00 83.50 231 SER A N 1
ATOM 1882 C CA . SER A 1 231 ? 20.446 -4.114 -19.497 1.00 83.50 231 SER A CA 1
ATOM 1883 C C . SER A 1 231 ? 19.518 -3.581 -18.409 1.00 83.50 231 SER A C 1
ATOM 1885 O O . SER A 1 231 ? 19.384 -4.229 -17.380 1.00 83.50 231 SER A O 1
ATOM 1887 N N . ASN A 1 232 ? 18.786 -2.491 -18.658 1.00 81.50 232 ASN A N 1
ATOM 1888 C CA . ASN A 1 232 ? 17.829 -1.910 -17.710 1.00 81.50 232 ASN A CA 1
ATOM 1889 C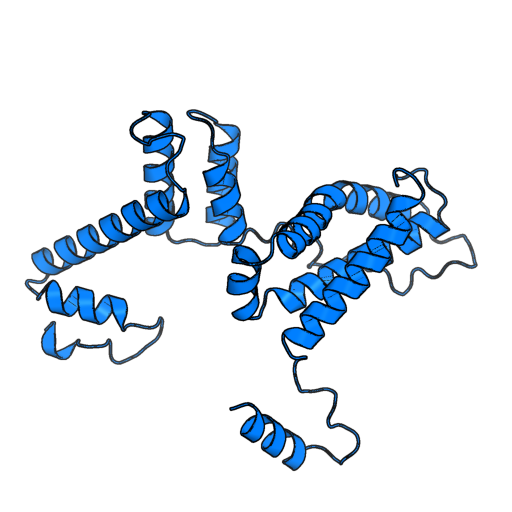 C . ASN A 1 232 ? 16.740 -2.912 -17.283 1.00 81.50 232 ASN A C 1
ATOM 1891 O O . ASN A 1 232 ? 16.337 -2.938 -16.127 1.00 81.50 232 ASN A O 1
ATOM 1895 N N . LEU A 1 233 ? 16.291 -3.774 -18.202 1.00 79.56 233 LEU A N 1
ATOM 1896 C CA . LEU A 1 233 ? 15.315 -4.829 -17.900 1.00 79.56 233 LEU A CA 1
ATOM 1897 C C . LEU A 1 233 ? 15.896 -5.998 -17.094 1.00 79.56 233 LEU A C 1
ATOM 1899 O O . LEU A 1 233 ? 15.146 -6.704 -16.425 1.00 79.56 233 LEU A O 1
ATOM 1903 N N . GLN A 1 234 ? 17.199 -6.254 -17.217 1.00 78.38 234 GLN A N 1
ATOM 1904 C CA . GLN A 1 234 ? 17.874 -7.396 -16.591 1.00 78.38 234 GLN A CA 1
ATOM 1905 C C . GLN A 1 234 ? 18.559 -7.032 -15.274 1.00 78.38 234 GLN A C 1
ATOM 1907 O O . GLN A 1 234 ? 18.811 -7.917 -14.466 1.00 78.38 234 GLN A O 1
ATOM 1912 N N . TYR A 1 235 ? 18.876 -5.755 -15.078 1.00 78.31 235 TYR A N 1
ATOM 1913 C CA . TYR A 1 235 ? 19.636 -5.260 -13.944 1.00 78.31 235 TYR A CA 1
ATOM 1914 C C . TYR A 1 235 ? 18.831 -5.332 -12.646 1.00 78.31 235 TYR A C 1
ATOM 1916 O O . TYR A 1 235 ? 17.761 -4.731 -12.532 1.00 78.31 235 TYR A O 1
ATOM 1924 N N . MET A 1 236 ? 19.387 -6.002 -11.635 1.00 74.19 236 MET A N 1
ATOM 1925 C CA . MET A 1 236 ? 18.914 -5.894 -10.257 1.00 74.19 236 MET A CA 1
ATOM 1926 C C . MET A 1 236 ? 19.797 -4.933 -9.444 1.00 74.19 236 MET A C 1
ATOM 1928 O O . MET A 1 236 ? 21.024 -4.962 -9.565 1.00 74.19 236 MET A O 1
ATOM 1932 N N . PRO A 1 237 ? 19.217 -4.074 -8.581 1.00 68.56 237 PRO A N 1
ATOM 1933 C CA . PRO A 1 237 ? 20.000 -3.166 -7.748 1.00 68.56 237 PRO A CA 1
ATOM 1934 C C . PRO A 1 237 ? 21.073 -3.899 -6.931 1.00 68.56 237 PRO A C 1
ATOM 1936 O O . PRO A 1 237 ? 20.772 -4.820 -6.175 1.00 68.56 237 PRO A O 1
ATOM 1939 N N . GLY A 1 238 ? 22.326 -3.462 -7.071 1.00 73.44 238 GLY A N 1
ATOM 1940 C CA . GLY A 1 238 ? 23.479 -4.074 -6.398 1.00 73.44 238 GLY A CA 1
ATOM 1941 C C . GLY A 1 238 ? 24.128 -5.238 -7.154 1.00 73.44 238 GLY A C 1
ATOM 1942 O O . GLY A 1 238 ? 25.082 -5.822 -6.645 1.00 73.44 238 GLY A O 1
ATOM 1943 N N . GLU A 1 239 ? 23.650 -5.565 -8.356 1.00 76.44 239 GLU A N 1
ATOM 1944 C CA . GLU A 1 239 ? 24.252 -6.582 -9.214 1.00 76.44 239 GLU A CA 1
ATOM 1945 C C . GLU A 1 239 ? 25.557 -6.081 -9.859 1.00 76.44 239 GLU A C 1
ATOM 1947 O O . GLU A 1 239 ? 25.612 -4.996 -10.444 1.00 76.44 239 GLU A O 1
ATOM 1952 N N . ASP A 1 240 ? 26.609 -6.896 -9.744 1.00 76.12 240 ASP A N 1
ATOM 1953 C CA . ASP A 1 240 ? 27.914 -6.708 -10.382 1.00 76.12 240 ASP A CA 1
ATOM 1954 C C . ASP A 1 240 ? 28.390 -8.077 -10.915 1.00 76.12 240 ASP A C 1
ATOM 1956 O O . ASP A 1 240 ? 28.509 -9.027 -10.131 1.00 76.12 240 ASP A O 1
ATOM 1960 N N . PRO A 1 241 ? 28.636 -8.242 -12.229 1.00 77.25 241 PRO A N 1
ATOM 1961 C CA . PRO A 1 241 ? 28.682 -7.213 -13.269 1.00 77.25 241 PRO A CA 1
ATOM 1962 C C . PRO A 1 241 ? 27.308 -6.738 -13.744 1.00 77.25 241 PRO A C 1
ATOM 1964 O O . PRO A 1 241 ? 26.359 -7.513 -13.808 1.00 77.25 241 PRO A O 1
ATOM 1967 N N . ILE A 1 242 ? 27.244 -5.478 -14.187 1.00 80.62 242 ILE A N 1
ATOM 1968 C CA . ILE A 1 242 ? 26.068 -4.929 -14.874 1.00 80.62 242 ILE A CA 1
ATOM 1969 C C . ILE A 1 242 ? 25.746 -5.814 -16.102 1.00 80.62 242 ILE A C 1
ATOM 1971 O O . ILE A 1 242 ? 26.636 -6.064 -16.931 1.00 80.62 242 ILE A O 1
ATOM 1975 N N . PRO A 1 243 ? 24.498 -6.293 -16.264 1.00 78.56 243 PRO A N 1
ATOM 1976 C CA . PRO A 1 243 ? 24.105 -7.116 -17.403 1.00 78.56 243 PRO A CA 1
ATOM 1977 C C . PRO A 1 243 ? 24.401 -6.430 -18.739 1.00 78.56 243 PRO A C 1
ATOM 1979 O O . PRO A 1 243 ? 24.229 -5.222 -18.886 1.00 78.56 243 PRO A O 1
ATOM 1982 N N . ASN A 1 244 ? 24.854 -7.195 -19.732 1.00 74.31 244 ASN A N 1
ATOM 1983 C CA . ASN A 1 244 ? 25.170 -6.710 -21.086 1.00 74.31 244 ASN A CA 1
ATOM 1984 C C . ASN A 1 244 ? 26.224 -5.589 -21.165 1.00 74.31 244 ASN A C 1
ATOM 1986 O O . ASN A 1 244 ? 26.453 -5.045 -22.240 1.00 74.31 244 ASN A O 1
ATOM 1990 N N . MET A 1 245 ? 26.964 -5.307 -20.085 1.00 74.50 245 MET A N 1
ATOM 1991 C CA . MET A 1 245 ? 27.999 -4.263 -20.063 1.00 74.50 245 MET A CA 1
ATOM 1992 C C . MET A 1 245 ? 29.046 -4.421 -21.180 1.00 74.50 245 MET A C 1
ATOM 1994 O O . MET A 1 245 ? 29.498 -3.436 -21.745 1.00 74.50 245 MET A O 1
ATOM 1998 N N . LYS A 1 246 ? 29.391 -5.655 -21.572 1.00 71.12 246 LYS A N 1
ATOM 1999 C CA . LYS A 1 246 ? 30.333 -5.920 -22.681 1.00 71.12 246 LYS A CA 1
ATOM 2000 C C . LYS A 1 246 ? 29.780 -5.628 -24.081 1.00 71.12 246 LYS A C 1
ATOM 2002 O O . LYS A 1 246 ? 30.560 -5.598 -25.022 1.00 71.12 246 LYS A O 1
ATOM 2007 N N . ALA A 1 247 ? 28.461 -5.531 -24.226 1.00 66.00 247 ALA A N 1
ATOM 2008 C CA . ALA A 1 247 ? 27.798 -5.166 -25.476 1.00 66.00 247 ALA A CA 1
ATOM 2009 C C . ALA A 1 247 ? 27.453 -3.666 -25.523 1.00 66.00 247 ALA A C 1
ATOM 2011 O O . ALA A 1 247 ? 27.206 -3.130 -26.600 1.00 66.00 247 ALA A O 1
ATOM 2012 N N . ILE A 1 248 ? 27.447 -3.004 -24.359 1.00 60.66 248 ILE A N 1
ATOM 2013 C CA . ILE A 1 248 ? 27.211 -1.565 -24.199 1.00 60.66 248 ILE A CA 1
ATOM 2014 C C . ILE A 1 248 ? 28.490 -0.753 -24.465 1.00 60.66 248 ILE A C 1
ATOM 2016 O O . ILE A 1 248 ? 28.384 0.310 -25.068 1.00 60.66 248 ILE A O 1
ATOM 2020 N N . ILE A 1 249 ? 29.663 -1.236 -24.026 1.00 58.31 249 ILE A N 1
ATOM 2021 C CA . ILE A 1 249 ? 30.970 -0.545 -24.112 1.00 58.31 249 ILE A CA 1
ATOM 2022 C C . ILE A 1 249 ? 31.747 -0.938 -25.374 1.00 58.31 249 ILE A C 1
ATOM 2024 O O . ILE A 1 249 ? 31.830 -2.156 -25.652 1.00 58.31 249 ILE A O 1
#

Radius of gyration: 24.03 Å; chains: 1; bounding box: 53×54×68 Å

InterPro domains:
  IPR022625 Type I restriction enzyme R protein, C-terminal [PF12008] (21-231)

pLDDT: mean 76.24, std 13.53, range [40.59, 94.06]

Secondary structure (DSSP, 8-state):
-HHHHHHHHHHHS-TT-TTSSSPPPHHHHHHHHHHHHHHHHHHHTSS---TTS-HHHHHHHHHHHHHHHHHHHHHTTSHHHHHHHHH-HHHHHHHHHHHHHHHHHHHHHHHHHHS-S-STT---TT--SS-TTTTSTT---HHHHHHHHHTPPTT-HHHHHHHHHHHHHTT--HHHHHHHHHHHHHHHHT-S-TTS-HHHHHHHHHHHHHHHHHHHHHHHHT--HHHHHHHHHHPPTT-SSPTTHHHH-

Sequence (249 aa):
MEKNVEDATKLYSEAKEESGLIYPSYQESKKRFKQAYGKLKEVSSMESIDEHTPLEIRIEYVKAFQELNRAYESLVTYDDYNDDMVKSPTLNNQIQLLEEQIGVYETVKGSLIEEEPEKEGEDFSTIEFYSENTTKLYDIDSTYIDQLLGTYAANSSDAREEIEKALAKLNKTEGVKEVYRQILNAFDVGTLDSNEDIFVIKRRYFTQASDDLIHAFSNEWFVSEKELHASNLQYMPGEDPIPNMKAII

Foldseek 3Di:
DVVVVLVVLVVPDDPPPSPPPDQDDLVRLVVQLVVLLVQLCVLCVPDNQALPPDPQSLLSNLLSLVSNVVSVVSNVVDPVSVVCCVVPPPVVVSLVVNVVCLVRNVRSLVSNVVPPPPPPDDDPVSGDSDDPCSCCNVLLDVVVLLVLLLPDAAPPPPSLVVSLVSCVSVVPDVLLVVLVVVSNVCNNVVVDDNPDRSVVSSCVSVVVSQLVVLVVCCVVVVFDSVLVVVQVVVDDPPDPPRPSPVRGD